Protein AF-A0A258AY05-F1 (afdb_monomer)

Structure (mmCIF, N/CA/C/O backbone):
data_AF-A0A258AY05-F1
#
_entry.id   AF-A0A258AY05-F1
#
loop_
_atom_site.group_PDB
_atom_site.id
_atom_site.type_symbol
_atom_site.label_atom_id
_atom_site.label_alt_id
_atom_site.label_comp_id
_atom_site.label_asym_id
_atom_site.label_entity_id
_atom_site.label_seq_id
_atom_site.pdbx_PDB_ins_code
_atom_site.Cartn_x
_atom_site.Cartn_y
_atom_site.Cartn_z
_atom_site.occupancy
_atom_site.B_iso_or_equiv
_atom_site.auth_seq_id
_atom_site.auth_comp_id
_atom_site.auth_asym_id
_atom_site.auth_atom_id
_atom_site.pdbx_PDB_model_num
ATOM 1 N N . MET A 1 1 ? 11.540 1.226 -1.180 1.00 55.38 1 MET A N 1
ATOM 2 C CA . MET A 1 1 ? 11.073 0.919 0.193 1.00 55.38 1 MET A CA 1
ATOM 3 C C . MET A 1 1 ? 12.183 0.142 0.897 1.00 55.38 1 MET A C 1
ATOM 5 O O . MET A 1 1 ? 12.810 -0.666 0.224 1.00 55.38 1 MET A O 1
ATOM 9 N N . VAL A 1 2 ? 12.510 0.429 2.161 1.00 48.84 2 VAL A N 1
ATOM 10 C CA . VAL A 1 2 ? 13.595 -0.261 2.908 1.00 48.84 2 VAL A CA 1
ATOM 11 C C . VAL A 1 2 ? 12.964 -1.317 3.835 1.00 48.84 2 VAL A C 1
ATOM 13 O O . VAL A 1 2 ? 11.830 -1.123 4.254 1.00 48.84 2 VAL A O 1
ATOM 16 N N . MET A 1 3 ? 13.627 -2.428 4.170 1.00 51.34 3 MET A N 1
ATOM 17 C CA . MET A 1 3 ? 13.127 -3.393 5.176 1.00 51.34 3 MET A CA 1
ATOM 18 C C . MET A 1 3 ? 13.775 -3.180 6.554 1.00 51.34 3 MET A C 1
ATOM 20 O O . MET A 1 3 ? 14.955 -2.843 6.633 1.00 51.34 3 MET A O 1
ATOM 24 N N . GLY A 1 4 ? 13.005 -3.346 7.638 1.00 45.47 4 GLY A N 1
ATOM 25 C CA . GLY A 1 4 ? 13.463 -3.136 9.023 1.00 45.47 4 GLY A CA 1
ATOM 26 C C . GLY A 1 4 ? 14.230 -4.319 9.639 1.00 45.47 4 GLY A C 1
ATOM 27 O O . GLY A 1 4 ? 14.092 -5.455 9.195 1.00 45.47 4 GLY A O 1
ATOM 28 N N . ASP A 1 5 ? 15.003 -4.054 10.702 1.00 43.34 5 ASP A N 1
ATOM 29 C CA . ASP A 1 5 ? 15.973 -4.993 11.308 1.00 43.34 5 ASP A CA 1
ATOM 30 C C . ASP A 1 5 ? 15.378 -6.277 11.915 1.00 43.34 5 ASP A C 1
ATOM 32 O O . ASP A 1 5 ? 16.030 -7.318 11.901 1.00 43.34 5 ASP A O 1
ATOM 36 N N . ALA A 1 6 ? 14.139 -6.262 12.418 1.00 39.56 6 ALA A N 1
ATOM 37 C CA . ALA A 1 6 ? 13.507 -7.477 12.955 1.00 39.56 6 ALA A CA 1
ATOM 38 C C . ALA A 1 6 ? 13.070 -8.464 11.851 1.00 39.56 6 ALA A C 1
ATOM 40 O O . ALA A 1 6 ? 12.987 -9.664 12.098 1.00 39.56 6 ALA A O 1
ATOM 41 N N . ALA A 1 7 ? 12.845 -7.969 10.628 1.00 41.44 7 ALA A N 1
ATOM 42 C CA . ALA A 1 7 ? 12.520 -8.776 9.450 1.00 41.44 7 ALA A CA 1
ATOM 43 C C . ALA A 1 7 ? 13.778 -9.258 8.696 1.00 41.44 7 ALA A C 1
ATOM 45 O O . ALA A 1 7 ? 13.682 -10.132 7.842 1.00 41.44 7 ALA A O 1
ATOM 46 N N . ARG A 1 8 ? 14.967 -8.719 9.010 1.00 44.25 8 ARG A N 1
ATOM 47 C CA . ARG A 1 8 ? 16.209 -8.958 8.253 1.00 44.25 8 ARG A CA 1
ATOM 48 C C . ARG A 1 8 ? 16.679 -10.411 8.265 1.00 44.25 8 ARG A C 1
ATOM 50 O O . ARG A 1 8 ? 16.815 -11.014 7.210 1.00 44.25 8 ARG A O 1
ATOM 57 N N . LYS A 1 9 ? 16.831 -11.025 9.440 1.00 40.72 9 LYS A N 1
ATOM 58 C CA . LYS A 1 9 ? 17.501 -12.338 9.551 1.00 40.72 9 LYS A CA 1
ATOM 59 C C . LYS A 1 9 ? 16.796 -13.513 8.861 1.00 40.72 9 LYS A C 1
ATOM 61 O O . LYS A 1 9 ? 17.451 -14.514 8.602 1.00 40.72 9 LYS A O 1
ATOM 66 N N . ALA A 1 10 ? 15.494 -13.413 8.582 1.00 39.84 10 ALA A N 1
ATOM 67 C CA . ALA A 1 10 ? 14.743 -14.433 7.840 1.00 39.84 10 ALA A CA 1
ATOM 68 C C . ALA A 1 10 ? 14.382 -13.999 6.406 1.00 39.84 10 ALA A C 1
ATOM 70 O O . ALA A 1 10 ? 14.117 -14.859 5.572 1.00 39.84 10 ALA A O 1
ATOM 71 N N . ALA A 1 11 ? 14.363 -12.692 6.106 1.00 48.09 11 ALA A N 1
ATOM 72 C CA . ALA A 1 11 ? 13.969 -12.166 4.798 1.00 48.09 11 ALA A CA 1
ATOM 73 C C . ALA A 1 11 ? 15.136 -11.923 3.833 1.00 48.09 11 ALA A C 1
ATOM 75 O O . ALA A 1 11 ? 14.889 -11.704 2.653 1.00 48.09 11 ALA A O 1
ATOM 76 N N . GLU A 1 12 ? 16.386 -11.958 4.299 1.00 48.16 12 GLU A N 1
ATOM 77 C CA . GLU A 1 12 ? 17.560 -11.714 3.450 1.00 48.16 12 GLU A CA 1
ATOM 78 C C . GLU A 1 12 ? 17.676 -12.730 2.292 1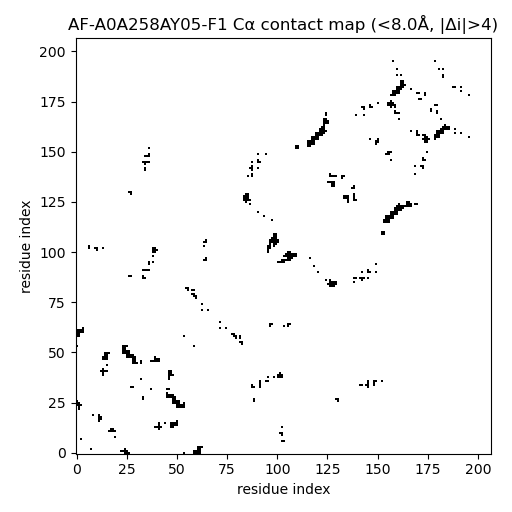.00 48.16 12 GLU A C 1
ATOM 80 O O . GLU A 1 12 ? 17.935 -12.321 1.163 1.00 48.16 12 GLU A O 1
ATOM 85 N N . ASP A 1 13 ? 17.317 -14.001 2.509 1.00 47.50 13 ASP A N 1
ATOM 86 C CA . ASP A 1 13 ? 17.238 -15.029 1.449 1.00 47.50 13 ASP A CA 1
ATOM 87 C C . ASP A 1 13 ? 15.978 -14.875 0.559 1.00 47.50 13 ASP A C 1
ATOM 89 O O . ASP A 1 13 ? 15.970 -15.175 -0.634 1.00 47.50 13 ASP A O 1
ATOM 93 N N . LEU A 1 14 ? 14.904 -14.285 1.100 1.00 49.31 14 LEU A N 1
ATOM 94 C CA . LEU A 1 14 ? 13.616 -14.098 0.411 1.00 49.31 14 LEU A CA 1
ATOM 95 C C . LEU A 1 14 ? 13.592 -12.940 -0.595 1.00 49.31 14 LEU A C 1
ATOM 97 O O . LEU A 1 14 ? 12.600 -12.739 -1.296 1.00 49.31 14 LEU A O 1
ATOM 101 N N . LEU A 1 15 ? 14.659 -12.149 -0.643 1.00 52.38 15 LEU A N 1
ATOM 102 C CA . LEU A 1 15 ? 14.849 -11.049 -1.588 1.00 52.38 15 LEU A CA 1
ATOM 103 C C . LEU A 1 15 ? 15.783 -11.409 -2.751 1.00 52.38 15 LEU A C 1
ATOM 105 O O . LEU A 1 15 ? 16.024 -10.573 -3.625 1.00 52.38 15 LEU A O 1
ATOM 109 N N . GLY A 1 16 ? 16.354 -12.620 -2.751 1.00 47.88 16 GLY A N 1
ATOM 110 C CA . GLY A 1 16 ? 17.365 -13.022 -3.729 1.00 47.88 16 GLY A CA 1
ATOM 111 C C . GLY A 1 16 ? 18.672 -12.223 -3.632 1.00 47.88 16 GLY A C 1
ATOM 112 O O . GLY A 1 16 ? 19.336 -12.024 -4.649 1.00 47.88 16 GLY A O 1
ATOM 113 N N . VAL A 1 17 ? 19.042 -11.738 -2.439 1.00 46.78 17 VAL A N 1
ATOM 114 C CA . VAL A 1 17 ? 20.336 -11.080 -2.197 1.00 46.78 17 VAL A CA 1
ATOM 115 C C . VAL A 1 17 ? 21.121 -11.778 -1.093 1.00 46.78 17 VAL A C 1
ATOM 117 O O . VAL A 1 17 ? 20.608 -12.019 -0.010 1.00 46.78 17 VAL A O 1
ATOM 120 N N . GLY A 1 18 ? 22.397 -12.072 -1.363 1.00 47.28 18 GLY A N 1
ATOM 121 C CA . GLY A 1 18 ? 23.342 -12.558 -0.353 1.00 47.28 18 GLY A CA 1
ATOM 122 C C . GLY A 1 18 ? 23.497 -11.577 0.820 1.00 47.28 18 GLY A C 1
ATOM 123 O O . GLY A 1 18 ? 23.412 -10.360 0.643 1.00 47.28 18 GLY A O 1
ATOM 124 N N . THR A 1 19 ? 23.703 -12.148 2.004 1.00 54.72 19 THR A N 1
ATOM 125 C CA . THR A 1 19 ? 23.192 -11.708 3.307 1.00 54.72 19 THR A CA 1
ATOM 126 C C . THR A 1 19 ? 24.139 -10.802 4.119 1.00 54.72 19 THR A C 1
ATOM 128 O O . THR A 1 19 ? 25.319 -10.638 3.807 1.00 54.72 19 THR A O 1
ATOM 131 N N . ASP A 1 20 ? 23.579 -10.207 5.178 1.00 46.19 20 ASP A N 1
ATOM 132 C CA . ASP A 1 20 ? 24.220 -9.569 6.342 1.00 46.19 20 ASP A CA 1
ATOM 133 C C . ASP A 1 20 ? 24.507 -8.049 6.300 1.00 46.19 20 ASP A C 1
ATOM 135 O O . ASP A 1 20 ? 24.749 -7.456 7.355 1.00 46.19 20 ASP A O 1
ATOM 139 N N . THR A 1 21 ? 24.454 -7.356 5.148 1.00 49.09 21 THR A N 1
ATOM 140 C CA . THR A 1 21 ? 24.847 -5.916 5.078 1.00 49.09 21 THR A CA 1
ATOM 141 C C . THR A 1 21 ? 24.029 -5.007 4.151 1.00 49.09 21 THR A C 1
ATOM 143 O O . THR A 1 21 ? 24.334 -3.816 4.019 1.00 49.09 21 THR A O 1
ATOM 146 N N . TRP A 1 22 ? 22.974 -5.500 3.500 1.00 53.78 22 TRP A N 1
ATOM 147 C CA . TRP A 1 22 ? 22.303 -4.716 2.461 1.00 53.78 22 TRP A CA 1
ATOM 148 C C . TRP A 1 22 ? 21.355 -3.633 3.021 1.00 53.78 22 TRP A C 1
ATOM 150 O O . TRP A 1 22 ? 20.276 -3.916 3.535 1.00 53.78 22 TRP A O 1
ATOM 160 N N . ASN A 1 23 ? 21.743 -2.360 2.866 1.00 62.78 23 ASN A N 1
ATOM 161 C CA . ASN A 1 23 ? 20.953 -1.162 3.208 1.00 62.78 23 ASN A CA 1
ATOM 162 C C . ASN A 1 23 ? 20.220 -0.560 1.986 1.00 62.78 23 ASN A C 1
ATOM 164 O O . ASN A 1 23 ? 20.103 0.660 1.867 1.00 62.78 23 ASN A O 1
ATOM 168 N N . GLY A 1 24 ? 19.800 -1.394 1.031 1.00 72.94 24 GLY A N 1
ATOM 169 C CA . GLY A 1 24 ? 19.158 -0.935 -0.203 1.00 72.94 24 GLY A CA 1
ATOM 170 C C . GLY A 1 24 ? 17.630 -0.939 -0.161 1.00 72.94 24 GLY A C 1
ATOM 171 O O . GLY A 1 24 ? 17.000 -1.052 0.890 1.00 72.94 24 GLY A O 1
ATOM 172 N N . CYS A 1 25 ? 17.028 -0.767 -1.336 1.00 84.12 25 CYS A N 1
ATOM 173 C CA . CYS A 1 25 ? 15.587 -0.670 -1.505 1.00 84.12 25 CYS A CA 1
ATOM 174 C C . CYS A 1 25 ? 15.056 -1.834 -2.311 1.00 84.12 25 CYS A C 1
ATOM 176 O O . CYS A 1 25 ? 15.673 -2.269 -3.270 1.00 84.12 25 CYS A O 1
ATOM 178 N N . VAL A 1 26 ? 13.854 -2.272 -1.991 1.00 87.00 26 VAL A N 1
ATOM 179 C CA . VAL A 1 26 ? 13.115 -3.214 -2.830 1.00 87.00 26 VAL A CA 1
ATOM 180 C C . VAL A 1 26 ? 12.210 -2.479 -3.819 1.00 87.00 26 VAL A C 1
ATOM 182 O O . VAL A 1 26 ? 11.756 -1.358 -3.541 1.00 87.00 26 VAL A O 1
ATOM 185 N N . ILE A 1 27 ? 11.967 -3.118 -4.962 1.00 89.44 27 ILE A N 1
ATOM 186 C CA . ILE A 1 27 ? 11.054 -2.678 -6.033 1.00 89.44 27 ILE A CA 1
ATOM 187 C C . ILE A 1 27 ? 9.963 -3.728 -6.274 1.00 89.44 27 ILE A C 1
ATOM 189 O O . ILE A 1 27 ? 9.967 -4.773 -5.628 1.00 89.44 27 ILE A O 1
ATOM 193 N N . ASP A 1 28 ? 9.020 -3.454 -7.181 1.00 93.62 28 ASP A N 1
ATOM 194 C CA . ASP A 1 28 ? 7.928 -4.374 -7.509 1.00 93.62 28 ASP A CA 1
ATOM 195 C C . ASP A 1 28 ? 8.442 -5.788 -7.844 1.00 93.62 28 ASP A C 1
ATOM 197 O O . ASP A 1 28 ? 9.447 -5.957 -8.553 1.00 93.62 28 ASP A O 1
ATOM 201 N N . ARG A 1 29 ? 7.716 -6.807 -7.366 1.00 93.06 29 ARG A N 1
ATOM 202 C CA . ARG A 1 29 ? 7.925 -8.218 -7.742 1.00 93.06 29 ARG A CA 1
ATOM 203 C C . ARG A 1 29 ? 7.749 -8.421 -9.246 1.00 93.06 29 ARG A C 1
ATOM 205 O O . ARG A 1 29 ? 7.342 -7.502 -9.945 1.00 93.06 29 ARG A O 1
ATOM 212 N N . ALA A 1 30 ? 8.090 -9.585 -9.791 1.00 94.12 30 ALA A N 1
ATOM 213 C CA . ALA A 1 30 ? 7.794 -9.837 -11.203 1.00 94.12 30 ALA A CA 1
ATOM 214 C C . ALA A 1 30 ? 6.274 -9.942 -11.423 1.00 94.12 30 ALA A C 1
ATOM 216 O O . ALA A 1 30 ? 5.550 -10.356 -10.521 1.00 94.12 30 ALA A O 1
ATOM 217 N N . GLN A 1 31 ? 5.783 -9.601 -12.619 1.00 95.31 31 GLN A N 1
ATOM 218 C CA . GLN A 1 31 ? 4.383 -9.866 -12.961 1.00 95.31 31 GLN A CA 1
ATOM 219 C C . GLN A 1 31 ? 4.171 -11.377 -13.138 1.00 95.31 31 GLN A C 1
ATOM 221 O O . GLN A 1 31 ? 4.999 -12.017 -13.783 1.00 95.31 31 GLN A O 1
ATOM 226 N N . PRO A 1 32 ? 3.079 -11.957 -12.601 1.00 95.81 32 PRO A N 1
ATOM 227 C CA . PRO A 1 32 ? 1.916 -11.274 -12.022 1.00 95.81 32 PRO A CA 1
ATOM 228 C C . PRO A 1 32 ? 1.972 -11.036 -10.495 1.00 95.81 32 PRO A C 1
ATOM 230 O O . PRO A 1 32 ? 0.983 -10.580 -9.924 1.00 95.81 32 PRO A O 1
ATOM 233 N N . TYR A 1 33 ? 3.075 -11.347 -9.813 1.00 95.62 33 TYR A N 1
ATOM 234 C CA . TYR A 1 33 ? 3.165 -11.332 -8.348 1.00 95.62 33 TYR A CA 1
ATOM 235 C C . TYR A 1 33 ? 3.179 -9.940 -7.701 1.00 95.62 33 TYR A C 1
ATOM 237 O O . TYR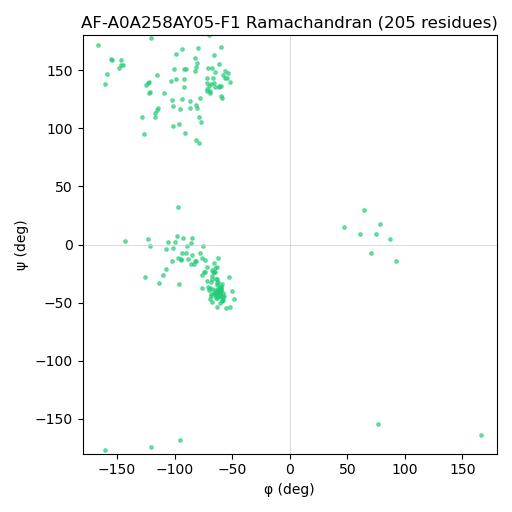 A 1 33 ? 2.801 -9.816 -6.544 1.00 95.62 33 TYR A O 1
ATOM 245 N N . ASP A 1 34 ? 3.504 -8.873 -8.424 1.00 95.44 34 ASP A N 1
ATOM 246 C CA . ASP A 1 34 ? 3.346 -7.474 -7.977 1.00 95.44 34 ASP A CA 1
ATOM 247 C C . ASP A 1 34 ? 1.895 -7.054 -7.703 1.00 95.44 34 ASP A C 1
ATOM 249 O O . ASP A 1 34 ? 1.670 -5.996 -7.121 1.00 95.44 34 ASP A O 1
ATOM 253 N N . VAL A 1 35 ? 0.907 -7.861 -8.095 1.00 97.44 35 VAL A N 1
ATOM 254 C CA . VAL A 1 35 ? -0.502 -7.670 -7.705 1.00 97.44 35 VAL A CA 1
ATOM 255 C C . VAL A 1 35 ? -1.091 -8.894 -7.000 1.00 97.44 35 VAL A C 1
ATOM 257 O O . VAL A 1 35 ? -2.275 -8.896 -6.678 1.00 97.44 35 VAL A O 1
ATOM 260 N N . SER A 1 36 ? -0.286 -9.928 -6.729 1.00 94.56 36 SER A N 1
ATOM 261 C CA . SER A 1 36 ? -0.736 -11.129 -6.016 1.00 94.56 36 SER A CA 1
ATOM 262 C C . SER A 1 36 ? -0.762 -10.901 -4.504 1.00 94.56 36 SER A C 1
ATOM 264 O O . SER A 1 36 ? -0.045 -10.056 -3.978 1.00 94.56 36 SER A O 1
ATOM 266 N N . ALA A 1 37 ? -1.578 -11.680 -3.797 1.00 88.56 37 ALA A N 1
ATOM 267 C CA . ALA A 1 37 ? -1.561 -11.760 -2.339 1.00 88.56 37 ALA A CA 1
ATOM 268 C C . ALA A 1 37 ? -0.760 -12.970 -1.819 1.00 88.56 37 ALA A C 1
ATOM 270 O O . ALA A 1 37 ? -0.815 -13.287 -0.630 1.00 88.56 37 ALA A O 1
ATOM 271 N N . ASP A 1 38 ? -0.067 -13.685 -2.705 1.00 89.56 38 ASP A N 1
ATOM 272 C CA . ASP A 1 38 ? 0.861 -14.742 -2.318 1.00 89.56 38 ASP A CA 1
ATOM 273 C C . ASP A 1 38 ? 2.104 -14.117 -1.694 1.00 89.56 38 ASP A C 1
ATOM 275 O O . ASP A 1 38 ? 2.671 -13.174 -2.254 1.00 89.56 38 ASP A O 1
ATOM 279 N N . SER A 1 39 ? 2.552 -14.654 -0.564 1.00 86.69 39 SER A N 1
ATOM 280 C CA . SER A 1 39 ? 3.789 -14.198 0.068 1.00 86.69 39 SER A CA 1
ATOM 281 C C . SER A 1 39 ? 5.026 -14.630 -0.735 1.00 86.69 39 SER A C 1
ATOM 283 O O . SER A 1 39 ? 4.987 -15.662 -1.417 1.00 86.69 39 SER A O 1
ATOM 285 N N . PRO A 1 40 ? 6.130 -13.862 -0.664 1.00 87.75 40 PRO A N 1
ATOM 286 C CA . PRO A 1 40 ? 7.433 -14.316 -1.143 1.00 87.75 40 PRO A CA 1
ATOM 287 C C . PRO A 1 40 ? 7.830 -15.625 -0.447 1.00 87.75 40 PRO A C 1
ATOM 289 O O . PRO A 1 40 ? 7.542 -15.824 0.735 1.00 87.75 40 PRO A O 1
ATOM 292 N N . ASP A 1 41 ? 8.486 -16.519 -1.186 1.00 84.31 41 ASP A N 1
ATOM 293 C CA . ASP A 1 41 ? 8.837 -17.866 -0.714 1.00 84.31 41 ASP A CA 1
ATOM 294 C C . ASP A 1 41 ? 10.347 -18.154 -0.737 1.00 84.31 41 ASP A C 1
ATOM 296 O O . ASP A 1 41 ? 10.758 -19.252 -0.368 1.00 84.31 41 ASP A O 1
ATOM 300 N N . GLY A 1 42 ? 11.173 -17.203 -1.190 1.00 78.56 42 GLY A N 1
ATOM 301 C CA . GLY A 1 42 ? 12.635 -17.329 -1.245 1.00 78.56 42 GLY A CA 1
ATOM 302 C C . GLY A 1 42 ? 13.177 -18.292 -2.284 1.00 78.56 42 GLY A C 1
ATOM 303 O O . GLY A 1 42 ? 14.370 -18.295 -2.545 1.00 78.56 42 GLY A O 1
ATOM 304 N N . THR A 1 43 ? 12.312 -19.050 -2.947 1.00 79.69 43 THR A N 1
ATOM 305 C CA . THR A 1 43 ? 12.717 -20.087 -3.902 1.00 79.69 43 THR A CA 1
ATOM 306 C C . THR A 1 43 ? 12.290 -19.737 -5.322 1.00 79.69 43 THR A C 1
ATOM 308 O O . THR A 1 43 ? 13.012 -20.004 -6.280 1.00 79.69 43 THR A O 1
ATOM 311 N N . THR A 1 44 ? 11.150 -19.064 -5.469 1.00 84.38 44 THR A N 1
ATOM 312 C CA . THR A 1 44 ? 10.614 -18.599 -6.743 1.00 84.38 44 THR A CA 1
ATOM 313 C C . THR A 1 44 ? 11.021 -17.146 -6.965 1.00 84.38 44 THR A C 1
ATOM 315 O O . THR A 1 44 ? 10.422 -16.234 -6.396 1.00 84.38 44 THR A O 1
ATOM 318 N N . ALA A 1 45 ? 12.009 -16.916 -7.834 1.00 83.06 45 ALA A N 1
ATOM 319 C CA . ALA A 1 45 ? 12.551 -15.579 -8.105 1.00 83.06 45 ALA A CA 1
ATOM 320 C C . ALA A 1 45 ? 11.465 -14.529 -8.416 1.00 83.06 45 ALA A C 1
ATOM 322 O O . ALA A 1 45 ? 11.521 -13.413 -7.904 1.00 83.06 45 ALA A O 1
ATOM 323 N N . ASP A 1 46 ? 10.438 -14.903 -9.182 1.00 87.56 46 ASP A N 1
ATOM 324 C CA . ASP A 1 46 ? 9.354 -14.000 -9.579 1.00 87.56 46 ASP A CA 1
ATOM 325 C C . ASP A 1 46 ? 8.452 -13.559 -8.413 1.00 87.56 46 ASP A C 1
ATOM 327 O O . ASP A 1 46 ? 7.889 -12.461 -8.449 1.00 87.56 46 ASP A O 1
ATOM 331 N N . LYS A 1 47 ? 8.337 -14.385 -7.363 1.00 88.00 47 LYS A N 1
ATOM 332 C CA . LYS A 1 47 ? 7.569 -14.078 -6.144 1.00 88.00 47 LYS A CA 1
ATOM 333 C C . LYS A 1 47 ? 8.334 -13.228 -5.145 1.00 88.00 47 LYS A C 1
ATOM 335 O O . LYS A 1 47 ? 7.724 -12.724 -4.200 1.00 88.00 47 LYS A O 1
ATOM 340 N N . ASN A 1 48 ? 9.642 -13.104 -5.320 1.00 87.19 48 ASN A N 1
ATOM 341 C CA . ASN A 1 48 ? 10.512 -12.399 -4.399 1.00 87.19 48 ASN A CA 1
ATOM 342 C C . ASN A 1 48 ? 10.625 -10.927 -4.800 1.00 87.19 48 ASN A C 1
ATOM 344 O O . ASN A 1 48 ? 10.495 -10.560 -5.970 1.00 87.19 48 ASN A O 1
ATOM 348 N N . TYR A 1 49 ? 10.851 -10.064 -3.812 1.00 88.19 49 TYR A N 1
ATOM 349 C CA . TYR A 1 49 ? 11.073 -8.645 -4.064 1.00 88.19 49 TYR A CA 1
ATOM 350 C C . TYR A 1 49 ? 12.524 -8.430 -4.501 1.00 88.19 49 TYR A C 1
ATOM 352 O O . TYR A 1 49 ? 13.427 -8.672 -3.700 1.00 88.19 49 TYR A O 1
ATOM 360 N N . PRO A 1 50 ? 12.782 -7.944 -5.727 1.00 85.44 50 PRO A N 1
ATOM 361 C CA . PRO A 1 50 ? 14.142 -7.693 -6.159 1.00 85.44 50 PRO A CA 1
ATOM 362 C C . PRO A 1 50 ? 14.748 -6.532 -5.380 1.00 85.44 50 PRO A C 1
ATOM 364 O O . PRO A 1 50 ? 14.129 -5.475 -5.198 1.00 85.44 50 PRO A O 1
ATOM 367 N N . ALA A 1 51 ? 16.004 -6.709 -5.000 1.00 82.81 51 ALA A N 1
ATOM 368 C CA . ALA A 1 51 ? 16.840 -5.631 -4.523 1.00 82.81 51 ALA A CA 1
ATOM 369 C C . ALA A 1 51 ? 17.143 -4.607 -5.627 1.00 82.81 51 ALA A C 1
ATOM 371 O O . ALA A 1 51 ? 17.370 -4.935 -6.790 1.00 82.81 51 ALA A O 1
ATOM 372 N N . SER A 1 52 ? 17.190 -3.342 -5.234 1.00 81.81 52 SER A N 1
ATOM 373 C CA . SER A 1 52 ? 17.539 -2.200 -6.063 1.00 81.81 52 SER A CA 1
ATOM 374 C C . SER A 1 52 ? 18.260 -1.136 -5.237 1.00 81.81 52 SER A C 1
ATOM 376 O O . SER A 1 52 ? 18.156 -1.053 -4.008 1.00 81.81 52 SER A O 1
ATOM 378 N N . LYS A 1 53 ? 19.003 -0.267 -5.916 1.00 81.81 53 LYS A N 1
ATOM 379 C CA . LYS A 1 53 ? 19.580 0.910 -5.271 1.00 81.81 53 LYS A CA 1
ATOM 380 C C . LYS A 1 53 ? 18.451 1.875 -4.907 1.00 81.81 53 LYS A C 1
ATOM 382 O O . LYS A 1 53 ? 17.617 2.206 -5.748 1.00 81.81 53 LYS A O 1
ATOM 387 N N . CYS A 1 54 ? 18.431 2.354 -3.666 1.00 82.00 54 CYS A N 1
ATOM 388 C CA . CYS A 1 54 ? 17.489 3.398 -3.286 1.00 82.00 54 CYS A CA 1
ATOM 389 C C . CYS A 1 54 ? 17.731 4.670 -4.109 1.00 82.00 54 CYS A C 1
ATOM 391 O O . CYS A 1 54 ? 18.871 5.105 -4.269 1.00 82.00 54 CYS A O 1
ATOM 393 N N . ALA A 1 55 ? 16.651 5.296 -4.581 1.00 79.94 55 ALA A N 1
ATOM 394 C CA . ALA A 1 55 ? 16.719 6.602 -5.239 1.00 79.94 55 ALA A CA 1
ATOM 395 C C . ALA A 1 55 ? 17.152 7.721 -4.272 1.00 79.94 55 ALA A C 1
ATOM 397 O O . ALA A 1 55 ? 17.673 8.747 -4.696 1.00 79.94 55 ALA A O 1
ATOM 398 N N . THR A 1 56 ? 16.946 7.518 -2.968 1.00 81.44 56 THR A N 1
ATOM 399 C CA . THR A 1 56 ? 17.372 8.422 -1.898 1.00 81.44 56 THR A CA 1
ATOM 400 C C . THR A 1 56 ? 17.740 7.633 -0.644 1.00 81.44 56 THR A C 1
ATOM 402 O O . THR A 1 56 ? 17.200 6.554 -0.405 1.00 81.44 56 THR A O 1
ATOM 405 N N . ASN A 1 57 ? 18.600 8.207 0.194 1.00 79.88 57 ASN A N 1
ATOM 406 C CA . ASN A 1 57 ? 18.966 7.650 1.499 1.00 79.88 57 ASN A CA 1
ATOM 407 C C . ASN A 1 57 ? 17.990 8.062 2.621 1.00 79.88 57 ASN A C 1
ATOM 409 O O . ASN A 1 57 ? 18.201 7.702 3.773 1.00 79.88 57 ASN A O 1
ATOM 413 N N . ALA A 1 58 ? 16.939 8.827 2.302 1.00 82.06 58 ALA A N 1
ATOM 414 C CA . ALA A 1 58 ? 15.949 9.320 3.266 1.00 82.06 58 ALA A CA 1
ATOM 415 C C . ALA A 1 58 ? 14.751 8.373 3.481 1.00 82.06 58 ALA A C 1
ATOM 417 O O . ALA A 1 58 ? 13.849 8.689 4.255 1.00 82.06 58 ALA A O 1
ATOM 418 N N . LEU A 1 59 ? 14.701 7.234 2.780 1.00 83.69 59 LEU A N 1
ATOM 419 C CA . LEU A 1 59 ? 13.603 6.279 2.926 1.00 83.69 59 LEU A CA 1
ATOM 420 C C . LEU A 1 59 ? 13.698 5.549 4.265 1.00 83.69 59 LEU A C 1
ATOM 422 O O . LEU A 1 59 ? 14.743 5.007 4.620 1.00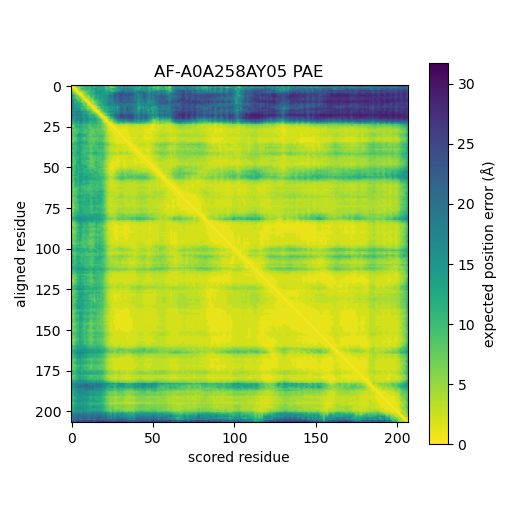 83.69 59 LEU A O 1
ATOM 426 N N . LEU A 1 60 ? 12.573 5.486 4.973 1.00 86.75 60 LEU A N 1
ATOM 427 C CA . LEU A 1 60 ? 12.449 4.675 6.175 1.00 86.75 60 LEU A CA 1
ATOM 428 C C . LEU A 1 60 ? 12.163 3.210 5.834 1.00 86.75 60 LEU A C 1
ATOM 430 O O . LEU A 1 60 ? 11.558 2.918 4.792 1.00 86.75 60 LEU A O 1
ATOM 434 N N . PRO A 1 61 ? 12.560 2.280 6.719 1.00 86.88 61 PRO A N 1
ATOM 435 C CA . PRO A 1 61 ? 12.119 0.907 6.616 1.00 86.88 61 PRO A CA 1
ATOM 436 C C . PRO A 1 61 ? 10.613 0.790 6.832 1.00 86.88 61 PRO A C 1
ATOM 438 O O . PRO A 1 61 ? 10.040 1.525 7.628 1.00 86.88 61 PRO A O 1
ATOM 441 N N . VAL A 1 62 ? 9.979 -0.173 6.172 1.00 88.94 62 VAL A N 1
ATOM 442 C CA . VAL A 1 62 ? 8.589 -0.537 6.456 1.00 88.94 62 VAL A CA 1
ATOM 443 C C . VAL A 1 62 ? 8.476 -0.987 7.905 1.00 88.94 62 VAL A C 1
ATOM 445 O O . VAL A 1 62 ? 9.206 -1.877 8.349 1.00 88.94 62 VAL A O 1
ATOM 448 N N . MET A 1 63 ? 7.541 -0.390 8.633 1.00 89.38 63 MET A N 1
ATOM 449 C CA . MET A 1 63 ? 7.219 -0.811 9.985 1.00 89.38 63 MET A CA 1
ATOM 450 C C . MET A 1 63 ? 6.178 -1.935 9.945 1.00 89.38 63 MET A C 1
ATOM 452 O O . MET A 1 63 ? 5.104 -1.767 9.370 1.00 89.38 63 MET A O 1
ATOM 456 N N . GLY A 1 64 ? 6.503 -3.077 10.556 1.00 91.38 64 GLY A N 1
ATOM 457 C CA . GLY A 1 64 ? 5.552 -4.173 10.751 1.00 91.38 64 GLY A CA 1
ATOM 458 C C . GLY A 1 64 ? 4.470 -3.839 11.783 1.00 91.38 64 GLY A C 1
ATOM 459 O O . GLY A 1 64 ? 4.465 -2.759 12.382 1.00 91.38 64 GLY A O 1
ATOM 460 N N . LEU A 1 65 ? 3.559 -4.786 12.020 1.00 91.81 65 LEU A N 1
ATOM 461 C CA . LEU A 1 65 ? 2.517 -4.631 13.036 1.00 91.81 65 LEU A CA 1
ATOM 462 C C . LEU A 1 65 ? 3.131 -4.426 14.426 1.00 91.81 65 LEU A C 1
ATOM 464 O O . LEU A 1 65 ? 4.074 -5.108 14.821 1.00 91.81 65 LEU A O 1
ATOM 468 N N . THR A 1 66 ? 2.572 -3.485 15.183 1.00 92.50 66 THR A N 1
ATOM 469 C CA . THR A 1 66 ? 3.003 -3.190 16.549 1.00 92.50 66 THR A CA 1
ATOM 470 C C . THR A 1 66 ? 1.833 -2.718 17.402 1.00 92.50 66 THR A C 1
ATOM 472 O O . THR A 1 66 ? 0.885 -2.107 16.905 1.00 92.50 66 THR A O 1
ATOM 475 N N . THR A 1 67 ? 1.919 -2.966 18.706 1.00 94.25 67 THR A N 1
ATOM 476 C CA . THR A 1 67 ? 1.043 -2.361 19.718 1.00 94.25 67 THR A CA 1
ATOM 477 C C . THR A 1 67 ? 1.649 -1.094 20.332 1.00 94.25 67 THR A C 1
ATOM 479 O O . THR A 1 67 ? 0.966 -0.393 21.078 1.00 94.25 67 THR A O 1
ATOM 482 N N . ASP A 1 68 ? 2.910 -0.771 20.024 1.00 95.25 68 ASP A N 1
ATOM 483 C CA . ASP A 1 68 ? 3.576 0.452 20.475 1.00 95.25 68 ASP A CA 1
ATOM 484 C C . ASP A 1 68 ? 3.192 1.640 19.580 1.00 95.25 68 ASP A C 1
ATOM 486 O O . ASP A 1 68 ? 3.823 1.953 18.565 1.00 95.25 68 ASP A O 1
ATOM 490 N N . ILE A 1 69 ? 2.118 2.320 19.982 1.00 92.94 69 ILE A N 1
ATOM 491 C CA . ILE A 1 69 ? 1.584 3.497 19.285 1.00 92.94 69 ILE A CA 1
ATOM 492 C C . ILE A 1 69 ? 2.582 4.666 19.314 1.00 92.94 69 ILE A C 1
ATOM 494 O O . ILE A 1 69 ? 2.601 5.480 18.386 1.00 92.94 69 ILE A O 1
ATOM 498 N N . THR A 1 70 ? 3.419 4.767 20.351 1.00 95.69 70 THR A N 1
ATOM 499 C CA . THR A 1 70 ? 4.426 5.831 20.459 1.00 95.69 70 THR A CA 1
ATOM 500 C C . THR A 1 70 ? 5.516 5.627 19.416 1.00 95.69 70 THR A C 1
ATOM 502 O O . THR A 1 70 ? 5.829 6.565 18.679 1.00 95.69 70 THR A O 1
ATOM 505 N N . ALA A 1 71 ? 6.028 4.400 19.283 1.00 94.19 71 ALA A N 1
ATOM 506 C CA . ALA A 1 71 ? 6.987 4.050 18.242 1.00 94.19 71 ALA A CA 1
ATOM 507 C C . ALA A 1 71 ? 6.398 4.245 16.838 1.00 94.19 71 ALA A C 1
ATOM 509 O O . ALA A 1 71 ? 7.053 4.846 15.986 1.00 94.19 71 ALA A O 1
ATOM 510 N N . ALA A 1 72 ? 5.147 3.825 16.610 1.00 93.56 72 ALA A N 1
ATOM 511 C CA . ALA A 1 72 ? 4.473 4.024 15.327 1.00 93.56 72 ALA A CA 1
ATOM 512 C C . ALA A 1 72 ? 4.342 5.513 14.965 1.00 93.56 72 ALA A C 1
ATOM 514 O O . ALA A 1 72 ? 4.661 5.919 13.846 1.00 93.56 72 ALA 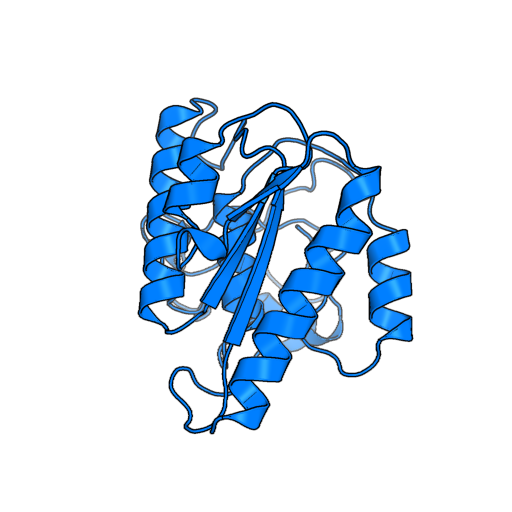A O 1
ATOM 515 N N . ARG A 1 73 ? 3.948 6.363 15.923 1.00 93.50 73 ARG A N 1
ATOM 516 C CA . ARG A 1 73 ? 3.857 7.816 15.712 1.00 93.50 73 ARG A CA 1
ATOM 517 C C . ARG A 1 73 ? 5.221 8.434 15.417 1.00 93.50 73 ARG A C 1
ATOM 519 O O . ARG A 1 73 ? 5.337 9.219 14.478 1.00 93.50 73 ARG A O 1
ATOM 526 N N . ALA A 1 74 ? 6.242 8.067 16.188 1.00 95.75 74 ALA A N 1
ATOM 527 C CA . ALA A 1 74 ? 7.603 8.551 15.980 1.00 95.75 74 ALA A CA 1
ATOM 528 C C . ALA A 1 74 ? 8.170 8.109 14.621 1.00 95.75 74 ALA A C 1
ATOM 530 O O . ALA A 1 74 ? 8.944 8.843 14.011 1.00 95.75 74 ALA A O 1
ATOM 531 N N . HIS A 1 75 ? 7.783 6.927 14.134 1.00 93.62 75 HIS A N 1
ATOM 532 C CA . HIS A 1 75 ? 8.159 6.441 12.811 1.00 93.62 75 HIS A CA 1
ATOM 533 C C . HIS A 1 75 ? 7.503 7.272 11.698 1.00 93.62 75 HIS A C 1
ATOM 535 O O . HIS A 1 75 ? 8.204 7.776 10.823 1.00 93.62 75 HIS A O 1
ATOM 541 N N . VAL A 1 76 ? 6.186 7.502 11.770 1.00 92.12 76 VAL A N 1
ATOM 542 C CA . VAL A 1 76 ? 5.453 8.328 10.790 1.00 92.12 76 VAL A CA 1
ATOM 543 C C . VAL A 1 76 ? 5.994 9.761 10.734 1.00 92.12 76 VAL A C 1
ATOM 545 O O . VAL A 1 76 ? 6.160 10.308 9.650 1.00 92.12 76 VAL A O 1
ATOM 548 N N . GLN A 1 77 ? 6.347 10.360 11.876 1.00 93.44 77 GLN A N 1
ATOM 549 C CA . GLN A 1 77 ? 6.914 11.718 11.933 1.00 93.44 77 GLN A CA 1
ATOM 550 C C . GLN A 1 77 ? 8.271 11.866 11.229 1.00 93.44 77 GLN A C 1
ATOM 552 O O . GLN A 1 77 ? 8.675 12.983 10.918 1.00 93.44 77 GLN A O 1
ATOM 557 N N . LYS A 1 78 ? 8.982 10.760 10.988 1.00 92.88 78 LYS A N 1
ATOM 558 C CA . LYS A 1 78 ? 10.267 10.756 10.280 1.00 92.88 78 LYS A CA 1
ATOM 559 C C . LYS A 1 78 ? 10.107 10.577 8.768 1.00 92.88 78 LYS A C 1
ATOM 561 O O . LYS A 1 78 ? 11.107 10.632 8.057 1.00 92.88 78 LYS A O 1
ATOM 566 N N . MET A 1 79 ? 8.896 10.308 8.273 1.00 90.62 79 MET A N 1
ATOM 567 C CA . MET A 1 79 ? 8.664 10.117 6.843 1.00 90.62 79 MET A CA 1
ATOM 568 C C . MET A 1 79 ? 8.840 11.440 6.098 1.00 90.62 79 MET A C 1
ATOM 570 O O . MET A 1 79 ? 8.266 12.460 6.472 1.00 90.62 79 MET A O 1
ATOM 574 N N . ALA A 1 80 ? 9.605 11.398 5.012 1.00 88.00 80 ALA A N 1
ATOM 575 C CA . ALA A 1 80 ? 9.769 12.505 4.083 1.00 88.00 80 ALA A CA 1
ATOM 576 C C . ALA A 1 80 ? 9.345 12.054 2.677 1.00 88.00 80 ALA A C 1
ATOM 578 O O . ALA A 1 80 ? 9.649 10.920 2.290 1.00 88.00 80 ALA A O 1
ATOM 579 N N . PRO A 1 81 ? 8.651 12.905 1.902 1.00 86.31 81 PRO A N 1
ATOM 580 C CA . PRO A 1 81 ? 8.288 12.574 0.532 1.00 86.31 81 PRO A CA 1
ATOM 581 C C . PRO A 1 81 ? 9.549 12.444 -0.329 1.00 86.31 81 PRO A C 1
ATOM 583 O O . PRO A 1 81 ? 10.455 13.275 -0.251 1.00 86.31 81 PRO A O 1
ATOM 586 N N . ALA A 1 82 ? 9.610 11.405 -1.159 1.00 84.75 82 ALA A N 1
ATOM 587 C CA . ALA A 1 82 ? 10.703 11.211 -2.099 1.00 84.75 82 ALA A CA 1
ATOM 588 C C . ALA A 1 82 ? 10.313 10.285 -3.254 1.00 84.75 82 ALA A C 1
ATOM 590 O O . ALA A 1 82 ? 9.614 9.293 -3.056 1.00 84.75 82 ALA A O 1
ATOM 591 N N . GLY A 1 83 ? 10.877 10.555 -4.433 1.00 85.56 83 GLY A N 1
ATOM 592 C CA . GLY A 1 83 ? 10.739 9.696 -5.606 1.00 85.56 83 GLY A CA 1
ATOM 593 C C . GLY A 1 83 ? 9.384 9.816 -6.301 1.00 85.56 83 GLY A C 1
ATOM 594 O O . GLY A 1 83 ? 8.737 10.857 -6.250 1.00 85.56 83 GLY A O 1
ATOM 595 N N . ASN A 1 84 ? 9.008 8.740 -6.990 1.00 91.44 84 ASN A N 1
ATOM 596 C CA . ASN A 1 84 ? 7.776 8.628 -7.765 1.00 91.44 84 ASN A CA 1
ATOM 597 C C . ASN A 1 84 ? 6.678 7.896 -6.985 1.00 91.44 84 ASN A C 1
ATOM 599 O O . ASN A 1 84 ? 6.950 7.183 -6.017 1.00 91.44 84 ASN A O 1
ATOM 603 N N . THR A 1 85 ? 5.440 8.029 -7.453 1.00 94.06 85 THR A N 1
ATOM 604 C CA . THR A 1 85 ? 4.264 7.419 -6.839 1.00 94.06 85 THR A CA 1
ATOM 605 C C . THR A 1 85 ? 3.948 6.087 -7.511 1.00 94.06 85 THR A C 1
ATOM 607 O O . THR A 1 85 ? 3.595 6.041 -8.692 1.00 94.06 85 THR A O 1
ATOM 610 N N . ASN A 1 86 ? 4.042 5.011 -6.730 1.00 96.12 86 ASN A N 1
ATOM 611 C CA . ASN A 1 86 ? 3.551 3.682 -7.076 1.00 96.12 86 ASN A CA 1
ATOM 612 C C . ASN A 1 86 ? 2.629 3.189 -5.955 1.00 96.12 86 ASN A C 1
ATOM 614 O O . ASN A 1 86 ? 3.086 2.644 -4.951 1.00 96.12 86 ASN A O 1
ATOM 618 N N . VAL A 1 87 ? 1.324 3.393 -6.106 1.00 97.75 87 VAL A N 1
ATOM 619 C CA . VAL A 1 87 ? 0.333 2.931 -5.127 1.00 97.75 87 VAL A CA 1
ATOM 620 C C . VAL A 1 87 ? 0.255 1.401 -5.122 1.00 97.75 87 VAL A C 1
ATOM 622 O O . VAL A 1 87 ? 0.090 0.816 -4.054 1.00 97.75 87 VAL A O 1
ATOM 625 N N . THR A 1 88 ? 0.467 0.743 -6.270 1.00 98.25 88 THR A N 1
ATOM 626 C CA . THR A 1 88 ? 0.452 -0.728 -6.403 1.00 98.25 88 THR A CA 1
ATOM 627 C C . THR A 1 88 ? 1.371 -1.402 -5.385 1.00 98.25 88 THR A C 1
ATOM 629 O O . THR A 1 88 ? 0.920 -2.241 -4.604 1.00 98.25 88 THR A O 1
ATOM 632 N N . ILE A 1 89 ? 2.648 -1.000 -5.332 1.00 95.50 89 ILE A N 1
ATOM 633 C CA . ILE A 1 89 ? 3.605 -1.591 -4.387 1.00 95.50 89 ILE A CA 1
ATOM 634 C C . ILE A 1 89 ? 3.261 -1.227 -2.933 1.00 95.50 89 ILE A C 1
ATOM 636 O O . ILE A 1 89 ? 3.494 -2.022 -2.028 1.00 95.50 89 ILE A O 1
ATOM 640 N N . GLY A 1 90 ? 2.653 -0.062 -2.693 1.00 95.81 90 GLY A N 1
ATOM 641 C CA . GLY A 1 90 ? 2.139 0.307 -1.372 1.00 95.81 90 GLY A CA 1
ATOM 642 C C . GLY A 1 90 ? 1.047 -0.652 -0.883 1.00 95.81 90 GLY A C 1
ATOM 643 O O . GLY A 1 90 ? 1.098 -1.108 0.260 1.00 95.81 90 GLY A O 1
ATOM 644 N N . VAL A 1 91 ? 0.105 -1.019 -1.760 1.00 98.06 91 VAL A N 1
ATOM 645 C CA . VAL A 1 91 ? -0.939 -2.018 -1.465 1.00 98.06 91 VAL A CA 1
ATOM 646 C C . VAL A 1 91 ? -0.322 -3.393 -1.213 1.00 98.06 91 VAL A C 1
ATOM 648 O O . VAL A 1 91 ? -0.706 -4.057 -0.250 1.00 98.06 91 VAL A O 1
ATOM 651 N N . GLN A 1 92 ? 0.669 -3.798 -2.015 1.00 96.19 92 GLN A N 1
ATOM 652 C CA . GLN A 1 92 ? 1.424 -5.037 -1.795 1.00 96.19 92 GLN A CA 1
ATOM 653 C C . GLN A 1 92 ? 2.042 -5.085 -0.399 1.00 96.19 92 GLN A C 1
ATOM 655 O O . GLN A 1 92 ? 1.745 -5.994 0.368 1.00 96.19 92 GLN A O 1
ATOM 660 N N . TRP A 1 93 ? 2.817 -4.070 -0.011 1.00 94.38 93 TRP A N 1
ATOM 661 C CA . TRP A 1 93 ? 3.425 -4.025 1.320 1.00 94.38 93 TRP A CA 1
ATOM 662 C C . TRP A 1 93 ? 2.400 -3.976 2.451 1.00 94.38 93 TRP A C 1
ATOM 664 O O . TRP A 1 93 ? 2.636 -4.547 3.514 1.00 94.38 93 TRP A O 1
ATOM 674 N N . GLY A 1 94 ? 1.245 -3.346 2.230 1.00 95.38 94 GLY A N 1
ATOM 675 C CA . GLY A 1 94 ? 0.131 -3.423 3.168 1.00 95.38 94 GLY A CA 1
ATOM 676 C C . GLY A 1 94 ? -0.386 -4.856 3.343 1.00 95.38 94 GLY A C 1
ATOM 677 O O . GLY A 1 94 ? -0.658 -5.267 4.470 1.00 95.38 94 GLY A O 1
ATOM 678 N N . MET A 1 95 ? -0.482 -5.640 2.262 1.00 95.50 95 MET A N 1
ATOM 679 C CA . MET A 1 95 ? -0.814 -7.067 2.354 1.00 95.50 95 MET A CA 1
ATOM 680 C C . MET A 1 95 ? 0.274 -7.860 3.078 1.00 95.50 95 MET A C 1
ATOM 682 O O . MET A 1 95 ? -0.067 -8.670 3.935 1.00 95.50 95 MET A O 1
ATOM 686 N N . GLU A 1 96 ? 1.553 -7.594 2.803 1.00 93.00 96 GLU A N 1
ATOM 687 C CA . GLU A 1 96 ? 2.674 -8.273 3.466 1.00 93.00 96 GLU A CA 1
ATOM 688 C C . GLU A 1 96 ? 2.685 -8.042 4.982 1.00 93.00 96 GLU A C 1
ATOM 690 O O . GLU A 1 96 ? 2.848 -8.982 5.755 1.00 93.00 96 GLU A O 1
ATOM 695 N N . VAL A 1 97 ? 2.461 -6.802 5.429 1.00 93.81 97 VAL A N 1
ATOM 696 C CA . VAL A 1 97 ? 2.372 -6.466 6.863 1.00 93.81 97 VAL A CA 1
ATOM 697 C C . VAL A 1 97 ? 1.182 -7.166 7.524 1.00 93.81 97 VAL A C 1
ATOM 699 O O . VAL A 1 97 ? 1.256 -7.560 8.687 1.00 93.81 97 VAL A O 1
ATOM 702 N N . LEU A 1 98 ? 0.077 -7.331 6.794 1.00 94.62 98 LEU A N 1
ATOM 703 C CA . LEU A 1 98 ? -1.125 -8.000 7.287 1.00 94.62 98 LEU A CA 1
ATOM 704 C C . LEU A 1 98 ? -1.070 -9.530 7.143 1.00 94.62 98 LEU A C 1
ATOM 706 O O . LEU A 1 98 ? -1.962 -10.196 7.671 1.00 94.62 98 LEU A O 1
ATOM 710 N N . SER A 1 99 ? -0.078 -10.092 6.455 1.00 92.88 99 SER A N 1
ATOM 711 C CA . SER A 1 99 ? 0.039 -11.524 6.163 1.00 92.88 99 SER A CA 1
ATOM 712 C C . SER A 1 99 ? 0.652 -12.310 7.336 1.00 92.88 99 SER A C 1
ATOM 714 O O . SER A 1 99 ? 1.488 -11.773 8.066 1.00 92.88 99 SER A O 1
ATOM 716 N N . PRO A 1 100 ? 0.285 -13.596 7.520 1.00 91.12 100 PRO A N 1
ATOM 717 C CA . PRO A 1 100 ? 1.055 -14.526 8.355 1.00 91.12 100 PRO A CA 1
ATOM 718 C C . PRO A 1 100 ? 2.365 -14.979 7.697 1.00 91.12 100 PRO A C 1
ATOM 720 O O . PRO A 1 100 ? 3.205 -15.598 8.345 1.00 91.12 100 PRO A O 1
ATOM 723 N N . GLY A 1 101 ? 2.525 -14.721 6.400 1.00 86.81 101 GLY A N 1
ATOM 724 C CA . GLY A 1 101 ? 3.728 -15.041 5.654 1.00 86.81 101 GLY A CA 1
ATOM 725 C C . GLY A 1 101 ? 4.841 -14.024 5.876 1.00 86.81 101 GLY A C 1
ATOM 726 O O . GLY A 1 101 ? 4.661 -12.941 6.435 1.00 86.81 101 GLY A O 1
ATOM 727 N N . LEU A 1 102 ? 6.023 -14.390 5.405 1.00 82.38 102 LEU A N 1
ATOM 728 C CA . LEU A 1 102 ? 7.155 -13.481 5.296 1.00 82.38 102 LEU A CA 1
ATOM 729 C C . LEU A 1 102 ? 6.804 -12.319 4.343 1.00 82.38 102 LEU A C 1
ATOM 731 O O . LEU A 1 102 ? 5.935 -12.496 3.489 1.00 82.38 102 LEU A O 1
ATOM 735 N N . PRO A 1 103 ? 7.452 -11.144 4.458 1.00 82.31 103 PRO 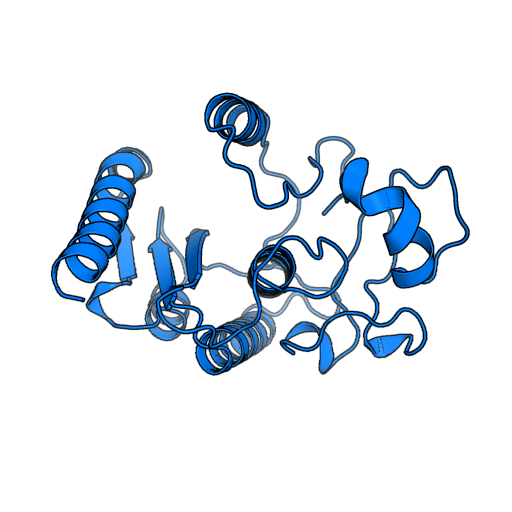A N 1
ATOM 736 C CA . PRO A 1 103 ? 8.651 -10.835 5.248 1.00 82.31 103 PRO A CA 1
ATOM 737 C C . PRO A 1 103 ? 8.409 -10.524 6.732 1.00 82.31 103 PRO A C 1
ATOM 739 O O . PRO A 1 103 ? 9.363 -10.557 7.503 1.00 82.31 103 PRO A O 1
ATOM 742 N N . PHE A 1 104 ? 7.173 -10.224 7.152 1.00 85.56 104 PHE A N 1
ATOM 743 C CA . PHE A 1 104 ? 6.903 -9.843 8.546 1.00 85.56 104 PHE A CA 1
ATOM 744 C C . PHE A 1 104 ? 6.431 -10.975 9.429 1.00 85.56 104 PHE A C 1
ATOM 746 O O . PHE A 1 104 ? 6.708 -10.894 10.612 1.00 85.56 104 PHE A O 1
ATOM 753 N N . ASN A 1 105 ? 5.664 -11.928 8.891 1.00 85.31 105 ASN A N 1
ATOM 754 C CA . ASN A 1 105 ? 5.080 -13.092 9.569 1.00 85.31 105 ASN A CA 1
ATOM 755 C C . ASN A 1 105 ? 4.364 -12.843 10.914 1.00 85.31 105 ASN A C 1
ATOM 757 O O . ASN A 1 105 ? 4.072 -13.782 11.650 1.00 85.31 105 ASN A O 1
ATOM 761 N N . THR A 1 106 ? 4.044 -11.585 11.227 1.00 86.75 106 THR A N 1
ATOM 762 C CA . THR A 1 106 ? 3.396 -11.179 12.483 1.00 86.75 106 THR A CA 1
ATOM 763 C C . THR A 1 106 ? 1.878 -11.073 12.368 1.00 86.75 106 THR A C 1
ATOM 765 O O . THR A 1 106 ? 1.188 -10.970 13.384 1.00 86.75 106 THR A O 1
ATOM 768 N N . GLY A 1 107 ? 1.330 -11.086 11.152 1.00 89.06 107 GLY A N 1
ATOM 769 C CA . GLY A 1 107 ? -0.110 -11.102 10.943 1.00 89.06 107 GLY A CA 1
ATOM 770 C C . GLY A 1 107 ? -0.714 -12.457 11.309 1.00 89.06 107 GLY A C 1
ATOM 771 O O . GLY A 1 107 ? -0.145 -13.506 11.036 1.00 89.06 107 GLY A O 1
ATOM 772 N N . VAL A 1 108 ? -1.920 -12.464 11.877 1.00 93.12 108 VAL A N 1
ATOM 773 C CA . VAL A 1 108 ? -2.702 -13.712 11.967 1.00 93.12 108 VAL A CA 1
ATOM 774 C C . VAL A 1 108 ? -3.103 -14.202 10.571 1.00 93.12 108 VAL A C 1
ATOM 776 O O . VAL A 1 108 ? -3.086 -13.417 9.618 1.00 93.12 108 VAL A O 1
ATOM 779 N N . ALA A 1 109 ? -3.514 -15.4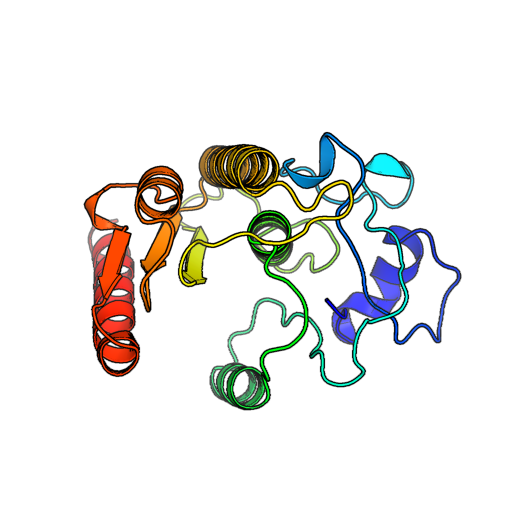61 10.430 1.00 93.75 109 ALA A N 1
ATOM 780 C CA . ALA A 1 109 ? -3.975 -15.979 9.145 1.00 93.75 109 ALA A CA 1
ATOM 781 C C . ALA A 1 109 ? -5.140 -15.156 8.553 1.00 93.75 109 ALA A C 1
ATOM 783 O O . ALA A 1 109 ? -5.940 -14.541 9.262 1.00 93.75 109 ALA A O 1
ATOM 784 N N . PHE A 1 110 ? -5.222 -15.104 7.222 1.00 92.56 110 PHE A N 1
ATOM 785 C CA . PHE A 1 110 ? -6.380 -14.519 6.544 1.00 92.56 110 PHE A CA 1
ATOM 786 C C . PHE A 1 110 ? -7.626 -15.369 6.813 1.00 92.56 110 PHE A C 1
ATOM 788 O O . PHE A 1 110 ? -7.548 -16.595 6.805 1.00 92.56 110 PHE A O 1
ATOM 795 N N . GLY A 1 111 ? -8.765 -14.717 7.053 1.00 90.94 111 GLY A N 1
ATOM 796 C CA . GLY A 1 111 ? -10.029 -15.401 7.337 1.00 90.94 111 GLY A CA 1
ATOM 797 C C . GLY A 1 111 ? -10.146 -16.003 8.741 1.00 90.94 111 GLY A C 1
ATOM 798 O O . GLY A 1 111 ? -11.104 -16.724 8.993 1.00 90.94 111 GLY A O 1
ATOM 799 N N . THR A 1 112 ? -9.210 -15.729 9.660 1.00 93.88 112 THR A N 1
ATOM 800 C CA . THR A 1 112 ? -9.380 -16.090 11.076 1.00 93.88 112 THR A CA 1
ATOM 801 C C . THR A 1 112 ? -10.638 -15.429 11.639 1.00 93.88 112 THR A C 1
ATOM 803 O O . THR A 1 112 ? -10.788 -14.209 11.563 1.00 93.88 112 THR A O 1
ATOM 806 N N . GLU A 1 113 ? -11.524 -16.238 12.223 1.00 91.19 113 GLU A N 1
ATOM 807 C CA . GLU A 1 113 ? -12.757 -15.763 12.854 1.00 91.19 113 GLU A CA 1
ATOM 808 C C . GLU A 1 113 ? -12.466 -14.691 13.912 1.00 91.19 113 GLU A C 1
ATOM 810 O O . GLU A 1 113 ? -11.462 -14.750 14.626 1.00 91.19 113 GLU A O 1
ATOM 815 N N . ASN A 1 114 ? -13.353 -13.699 14.015 1.00 88.19 114 ASN A N 1
ATOM 816 C CA . ASN A 1 114 ? -13.250 -12.568 14.944 1.00 88.19 114 ASN A CA 1
ATOM 817 C C . ASN A 1 114 ? -12.010 -11.670 14.750 1.00 88.19 114 ASN A C 1
ATOM 819 O O . ASN A 1 114 ? -11.756 -10.781 15.569 1.00 88.19 114 ASN A O 1
ATOM 823 N N . ILE A 1 115 ? -11.236 -11.848 13.669 1.00 91.50 115 ILE A N 1
ATOM 824 C CA . ILE A 1 115 ? -10.134 -10.952 13.313 1.00 91.50 115 ILE A CA 1
ATOM 825 C C . ILE A 1 115 ? -10.392 -10.277 11.970 1.00 91.50 115 ILE A C 1
ATOM 827 O O . ILE A 1 115 ? -10.248 -10.856 10.897 1.00 91.50 115 ILE A O 1
ATOM 831 N N . ASN A 1 116 ? -10.659 -8.978 12.047 1.00 93.31 116 ASN A N 1
ATOM 832 C CA . ASN A 1 116 ? -10.766 -8.108 10.886 1.00 93.31 116 ASN A CA 1
ATOM 833 C C . ASN A 1 116 ? -9.409 -7.463 10.552 1.00 93.31 116 ASN A C 1
ATOM 835 O O . ASN A 1 116 ? -8.714 -6.958 11.441 1.00 93.31 116 ASN A O 1
ATOM 839 N N . LYS A 1 117 ? -9.048 -7.436 9.263 1.00 95.44 117 LYS A N 1
ATOM 840 C CA . LYS A 1 117 ? -7.824 -6.802 8.745 1.00 95.44 117 LYS A CA 1
ATOM 841 C C . LYS A 1 117 ? -8.183 -5.549 7.956 1.00 95.44 117 LYS A C 1
ATOM 843 O O . LYS A 1 117 ? -9.029 -5.601 7.068 1.00 95.44 117 LYS A O 1
ATOM 848 N N . TYR A 1 118 ? -7.515 -4.440 8.259 1.00 96.69 118 TYR A N 1
ATOM 849 C CA . TYR A 1 118 ? -7.815 -3.135 7.674 1.00 96.69 118 TYR A CA 1
ATOM 850 C C . TYR A 1 118 ? -6.577 -2.525 7.026 1.00 96.69 118 TYR A C 1
ATOM 852 O O . TYR A 1 118 ? -5.499 -2.534 7.619 1.00 96.69 118 TYR A O 1
ATOM 860 N N . MET A 1 119 ? -6.754 -1.948 5.841 1.00 97.75 119 MET A N 1
ATOM 861 C CA . MET A 1 119 ? -5.744 -1.163 5.137 1.00 97.75 119 MET A CA 1
ATOM 862 C C . MET A 1 119 ? -6.298 0.241 4.890 1.00 97.75 119 MET A C 1
ATOM 864 O O . MET A 1 119 ? -7.419 0.388 4.408 1.00 97.75 119 MET A O 1
ATOM 868 N N . ILE A 1 120 ? -5.521 1.271 5.224 1.00 97.62 120 ILE A N 1
ATOM 869 C CA . ILE A 1 120 ? -5.877 2.669 4.958 1.00 97.62 120 ILE A CA 1
ATOM 870 C C . ILE A 1 120 ? -4.856 3.227 3.973 1.00 97.62 120 ILE A C 1
ATOM 872 O O . ILE A 1 120 ? -3.674 3.323 4.297 1.00 97.62 120 ILE A O 1
ATOM 876 N N . ILE A 1 121 ? -5.314 3.589 2.778 1.00 97.38 121 ILE A N 1
ATOM 877 C CA . ILE A 1 121 ? -4.478 4.154 1.719 1.00 97.38 121 ILE A CA 1
ATOM 878 C C . ILE A 1 121 ? -4.695 5.665 1.702 1.00 97.38 121 ILE A C 1
ATOM 880 O O . ILE A 1 121 ? -5.812 6.128 1.487 1.00 97.38 121 ILE A O 1
ATOM 884 N N . VAL A 1 122 ? -3.630 6.433 1.926 1.00 95.19 122 VAL A N 1
ATOM 885 C CA . VAL A 1 122 ? -3.662 7.902 1.945 1.00 95.19 122 VAL A CA 1
ATOM 886 C C . VAL A 1 122 ? -2.780 8.421 0.812 1.00 95.19 122 VAL A C 1
ATOM 888 O O . VAL A 1 122 ? -1.571 8.204 0.826 1.00 95.19 122 VAL A O 1
ATOM 891 N N . THR A 1 123 ? -3.380 9.054 -0.194 1.00 94.56 123 THR A N 1
ATOM 892 C CA . THR A 1 123 ? -2.697 9.515 -1.419 1.00 94.56 123 THR A CA 1
ATOM 893 C C . THR 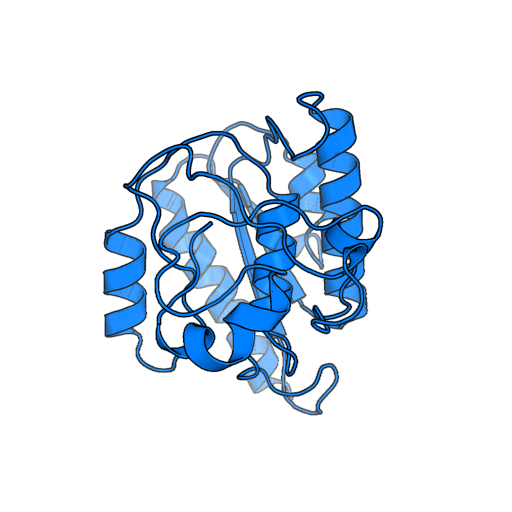A 1 123 ? -3.611 10.475 -2.191 1.00 94.56 123 THR A C 1
ATOM 895 O O . THR A 1 123 ? -4.769 10.637 -1.838 1.00 94.56 123 THR A O 1
ATOM 898 N N . ASP A 1 124 ? -3.127 11.133 -3.235 1.00 93.00 124 ASP A N 1
ATOM 899 C CA . ASP A 1 124 ? -3.959 11.823 -4.231 1.00 93.00 124 ASP A CA 1
ATOM 900 C C . ASP A 1 124 ? -4.524 10.867 -5.304 1.00 93.00 124 ASP A C 1
ATOM 902 O O . ASP A 1 124 ? -5.474 11.209 -6.011 1.00 93.00 124 ASP A O 1
ATOM 906 N N . GLY A 1 125 ? -3.979 9.649 -5.393 1.00 94.06 125 GLY A N 1
ATOM 907 C CA . GLY A 1 125 ? -4.327 8.631 -6.384 1.00 94.06 125 GLY A CA 1
ATOM 908 C C . GLY A 1 125 ? -3.531 8.746 -7.687 1.00 94.06 125 GLY A C 1
ATOM 909 O O . GLY A 1 125 ? -3.805 8.005 -8.625 1.00 94.06 125 GLY A O 1
ATOM 910 N N . GLN A 1 126 ? -2.561 9.656 -7.784 1.00 95.94 126 GLN A N 1
ATOM 911 C CA . GLN A 1 126 ? -1.810 9.894 -9.011 1.00 95.94 126 GLN A CA 1
ATOM 912 C C . GLN A 1 126 ? -0.548 9.022 -9.079 1.00 95.94 126 GLN A C 1
ATOM 914 O O . GLN A 1 126 ? 0.514 9.377 -8.570 1.00 95.94 126 GLN A O 1
ATOM 919 N N . ASN A 1 127 ? -0.643 7.879 -9.760 1.00 97.62 127 ASN A N 1
ATOM 920 C CA . ASN A 1 127 ? 0.524 7.053 -10.064 1.00 97.62 127 ASN A CA 1
ATOM 921 C C . ASN A 1 127 ? 1.424 7.697 -11.133 1.00 97.62 127 ASN A C 1
ATOM 923 O O . ASN A 1 127 ? 0.937 8.196 -12.152 1.00 97.62 127 ASN A O 1
ATOM 927 N N . THR A 1 128 ? 2.745 7.625 -10.942 1.00 97.25 128 THR A N 1
ATOM 928 C CA . THR A 1 128 ? 3.723 8.252 -11.853 1.00 97.25 128 THR A CA 1
ATOM 929 C C . THR A 1 128 ? 4.793 7.301 -12.386 1.00 97.25 128 THR A C 1
ATOM 931 O O . THR A 1 128 ? 5.285 7.507 -13.495 1.00 97.25 128 THR A O 1
ATOM 934 N N . GLN A 1 129 ? 5.157 6.245 -11.654 1.00 96.44 129 GLN A N 1
ATOM 935 C CA . GLN A 1 129 ? 6.113 5.243 -12.135 1.00 96.44 129 GLN A CA 1
ATOM 936 C C . GLN A 1 129 ? 5.995 3.941 -11.342 1.00 96.44 129 GLN A C 1
ATOM 938 O O . GLN A 1 129 ? 5.937 3.983 -10.120 1.00 96.44 129 GLN A O 1
ATOM 943 N N . ASN A 1 130 ? 6.060 2.794 -12.018 1.00 95.44 130 ASN A N 1
ATOM 944 C CA . ASN A 1 130 ? 6.378 1.503 -11.400 1.00 95.44 130 ASN A CA 1
ATOM 945 C C . ASN A 1 130 ? 7.638 0.898 -12.048 1.00 95.44 130 ASN A C 1
ATOM 947 O O . ASN A 1 130 ? 8.282 1.532 -12.885 1.00 95.44 130 ASN A O 1
ATOM 951 N N . ARG A 1 131 ? 7.994 -0.340 -11.684 1.00 93.75 131 ARG A N 1
ATOM 952 C CA . ARG A 1 131 ? 9.153 -1.051 -12.250 1.00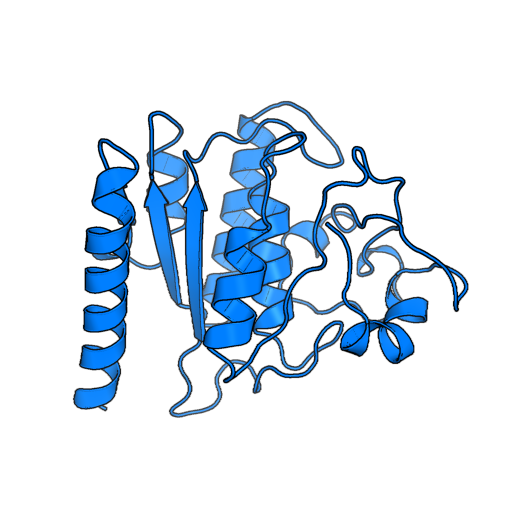 93.75 131 ARG A CA 1
ATOM 953 C C . ARG A 1 131 ? 9.197 -1.124 -13.788 1.00 93.75 131 ARG A C 1
ATOM 955 O O . ARG A 1 131 ? 10.295 -1.218 -14.333 1.00 93.75 131 ARG A O 1
ATOM 962 N N . TRP A 1 132 ? 8.058 -1.105 -14.484 1.00 96.06 132 TRP A N 1
ATOM 963 C CA . TRP A 1 132 ? 7.985 -1.362 -15.933 1.00 96.06 132 TRP A CA 1
ATOM 964 C C . TRP A 1 132 ? 7.643 -0.140 -16.780 1.00 96.06 132 TRP A C 1
ATOM 966 O O . TRP A 1 132 ? 7.971 -0.120 -17.963 1.00 96.06 132 TRP A O 1
ATOM 976 N N . THR A 1 133 ? 6.945 0.852 -16.227 1.00 97.50 133 THR A N 1
ATOM 977 C CA . THR A 1 133 ? 6.387 1.952 -17.020 1.00 97.50 133 THR A CA 1
ATOM 978 C C . THR A 1 133 ? 6.189 3.226 -16.201 1.00 97.50 133 THR A C 1
ATOM 980 O O . THR A 1 133 ? 6.090 3.204 -14.974 1.00 97.50 133 THR A O 1
ATOM 983 N N . THR A 1 134 ? 6.109 4.353 -16.906 1.00 97.75 134 THR A N 1
ATOM 984 C CA . THR A 1 134 ? 5.684 5.667 -16.393 1.00 97.75 134 THR A CA 1
ATOM 985 C C . THR A 1 134 ? 4.280 6.048 -16.871 1.00 97.75 134 THR A C 1
ATOM 987 O O . THR A 1 134 ? 3.787 7.135 -16.579 1.00 97.75 134 THR A O 1
ATOM 990 N N . LYS A 1 135 ? 3.609 5.166 -17.624 1.00 98.12 135 LYS A N 1
ATOM 991 C CA . LYS A 1 135 ? 2.251 5.395 -18.115 1.00 98.12 135 LYS A CA 1
ATOM 992 C C . LYS A 1 135 ? 1.241 5.173 -16.990 1.00 98.12 135 LYS A C 1
ATOM 994 O O . LYS A 1 135 ? 0.935 4.033 -16.646 1.00 98.12 135 LYS A O 1
ATOM 999 N N . THR A 1 136 ? 0.692 6.268 -16.462 1.00 97.94 136 THR A N 1
ATOM 1000 C CA . THR A 1 136 ? -0.255 6.281 -15.333 1.00 97.94 136 THR A CA 1
ATOM 1001 C C . THR A 1 136 ? -1.391 5.272 -15.489 1.00 97.94 136 THR A C 1
ATOM 1003 O O . THR A 1 136 ? -1.617 4.492 -14.575 1.00 97.94 136 THR A O 1
ATOM 1006 N N . SER A 1 137 ? -2.043 5.195 -16.656 1.00 98.12 137 SER A N 1
ATOM 1007 C CA . SER A 1 137 ? -3.174 4.274 -16.869 1.00 98.12 137 SER A CA 1
ATOM 1008 C C . SER A 1 137 ? -2.818 2.800 -16.655 1.00 98.12 137 SER A C 1
ATOM 1010 O O . SER A 1 137 ? -3.648 2.019 -16.199 1.00 98.12 137 SER A O 1
ATOM 1012 N N . ASP A 1 138 ? -1.588 2.412 -16.999 1.00 98.44 138 ASP A N 1
ATOM 1013 C CA . ASP A 1 138 ? -1.142 1.027 -16.871 1.00 98.44 138 ASP A CA 1
ATOM 1014 C C . ASP A 1 138 ? -0.853 0.717 -15.395 1.00 98.44 138 ASP A C 1
ATOM 1016 O O . ASP A 1 138 ? -1.196 -0.357 -14.909 1.00 98.44 138 ASP A O 1
ATOM 1020 N N . ILE A 1 139 ? -0.290 1.680 -14.656 1.00 98.56 139 ILE A N 1
ATOM 1021 C CA . ILE A 1 139 ? -0.028 1.559 -13.213 1.00 98.56 139 ILE A CA 1
ATOM 1022 C C . ILE A 1 139 ? -1.341 1.570 -12.417 1.00 98.56 139 ILE A C 1
ATOM 1024 O O . ILE A 1 139 ? -1.492 0.794 -11.474 1.00 98.56 139 ILE A O 1
ATOM 1028 N N . ASP A 1 140 ? -2.309 2.391 -12.819 1.00 98.62 140 ASP A N 1
ATOM 1029 C CA . ASP A 1 140 ? -3.649 2.447 -12.229 1.00 98.62 140 ASP A CA 1
ATOM 1030 C C . ASP A 1 140 ? -4.365 1.098 -12.369 1.00 98.62 140 ASP A C 1
ATOM 1032 O O . ASP A 1 140 ? -4.914 0.584 -11.394 1.00 98.62 140 ASP A O 1
ATOM 1036 N N . ALA A 1 141 ? -4.277 0.462 -13.543 1.00 98.69 141 ALA A N 1
ATOM 1037 C CA . ALA A 1 141 ? -4.817 -0.880 -13.752 1.00 98.69 141 ALA A CA 1
ATOM 1038 C C . ALA A 1 141 ? -4.163 -1.919 -12.819 1.00 98.69 141 ALA A C 1
ATOM 1040 O O . ALA A 1 141 ? -4.863 -2.737 -12.221 1.00 98.69 141 ALA A O 1
ATOM 1041 N N . ARG A 1 142 ? -2.834 -1.862 -12.627 1.00 98.56 142 ARG A N 1
ATOM 1042 C CA . ARG A 1 142 ? -2.141 -2.727 -11.648 1.00 98.56 142 ARG A CA 1
ATOM 1043 C C . ARG A 1 142 ? -2.582 -2.429 -10.213 1.00 98.56 142 ARG A C 1
ATOM 1045 O O . ARG A 1 142 ? -2.821 -3.363 -9.451 1.00 98.56 142 ARG A O 1
ATOM 1052 N N . THR A 1 143 ? -2.743 -1.155 -9.854 1.00 98.69 143 THR A N 1
ATOM 1053 C CA . THR A 1 143 ? -3.208 -0.737 -8.522 1.00 98.69 143 THR A CA 1
ATOM 1054 C C . THR A 1 143 ? -4.576 -1.347 -8.217 1.00 98.69 143 THR A C 1
ATOM 1056 O O . THR A 1 143 ? -4.762 -1.918 -7.143 1.00 98.69 143 THR A O 1
ATOM 1059 N N . LEU A 1 144 ? -5.515 -1.308 -9.169 1.00 98.75 144 LEU A N 1
ATOM 1060 C CA . LEU A 1 144 ? -6.840 -1.914 -9.003 1.00 98.75 144 LEU A CA 1
ATOM 1061 C C . LEU A 1 144 ? -6.782 -3.435 -8.826 1.00 98.75 144 LEU A C 1
ATOM 1063 O O . LEU A 1 144 ? -7.490 -3.965 -7.967 1.00 98.75 144 LEU A O 1
ATOM 1067 N N . GLU A 1 145 ? -5.924 -4.137 -9.572 1.00 98.75 145 GLU A N 1
ATOM 1068 C CA . GLU A 1 145 ? -5.729 -5.580 -9.381 1.00 98.75 145 GLU A CA 1
ATOM 1069 C C . GLU A 1 145 ? -5.126 -5.899 -8.003 1.00 98.75 145 GLU A C 1
ATOM 1071 O O . GLU A 1 145 ? -5.596 -6.819 -7.334 1.00 98.75 145 GLU A O 1
ATOM 1076 N N . ALA A 1 146 ? -4.175 -5.098 -7.509 1.00 98.69 146 ALA A N 1
ATOM 1077 C CA . ALA A 1 146 ? -3.646 -5.262 -6.153 1.00 98.69 146 ALA A CA 1
ATOM 1078 C C . ALA A 1 146 ? -4.733 -5.027 -5.086 1.00 98.69 146 ALA A C 1
ATOM 1080 O O . ALA A 1 146 ? -4.865 -5.817 -4.149 1.00 98.69 146 ALA A O 1
ATOM 1081 N N . CYS A 1 147 ? -5.568 -3.990 -5.243 1.00 98.69 147 CYS A N 1
ATOM 1082 C CA . CYS A 1 147 ? -6.698 -3.744 -4.341 1.00 98.69 147 CYS A CA 1
ATOM 1083 C C . CYS A 1 147 ? -7.714 -4.896 -4.382 1.00 98.69 147 CYS A C 1
ATOM 1085 O O . CYS A 1 147 ? -8.268 -5.282 -3.353 1.00 98.69 147 CYS A O 1
ATOM 1087 N N . LYS A 1 148 ? -7.965 -5.471 -5.561 1.00 98.75 148 LYS A N 1
ATOM 1088 C CA . LYS A 1 148 ? -8.838 -6.638 -5.728 1.00 98.75 148 LYS A CA 1
ATOM 1089 C C . LYS A 1 148 ? -8.266 -7.875 -5.036 1.00 98.75 148 LYS A C 1
ATOM 1091 O O . LYS A 1 148 ? -9.016 -8.554 -4.339 1.00 98.75 148 LYS A O 1
ATOM 1096 N N . ALA A 1 149 ? -6.965 -8.139 -5.164 1.00 98.31 149 ALA A N 1
ATOM 1097 C CA . ALA A 1 149 ? -6.300 -9.240 -4.469 1.00 98.31 149 ALA A CA 1
ATOM 1098 C C . ALA A 1 149 ? -6.371 -9.081 -2.941 1.00 98.31 149 ALA A C 1
ATOM 1100 O O . ALA A 1 149 ? -6.732 -10.028 -2.240 1.00 98.31 149 ALA A O 1
ATOM 1101 N N . ALA A 1 150 ? -6.129 -7.870 -2.430 1.00 98.25 150 ALA A N 1
ATOM 1102 C CA . ALA A 1 150 ? -6.275 -7.555 -1.010 1.00 98.25 150 ALA A CA 1
ATOM 1103 C C . ALA A 1 150 ? -7.710 -7.807 -0.513 1.00 98.25 150 ALA A C 1
ATOM 1105 O O . ALA A 1 150 ? -7.911 -8.510 0.481 1.00 98.25 150 ALA A O 1
ATOM 1106 N N . LYS A 1 151 ? -8.717 -7.313 -1.246 1.00 98.06 151 LYS A N 1
ATOM 1107 C CA . LYS A 1 151 ? -10.138 -7.548 -0.936 1.00 98.06 151 LYS A CA 1
ATOM 1108 C C . LYS A 1 151 ? -10.499 -9.034 -0.966 1.00 98.06 151 LYS A C 1
ATOM 1110 O O . LYS A 1 151 ? -11.216 -9.502 -0.086 1.00 98.06 151 LYS A O 1
ATOM 1115 N N . ALA A 1 152 ? -9.957 -9.799 -1.913 1.00 97.44 152 ALA A N 1
ATOM 1116 C CA . ALA A 1 152 ? -10.177 -11.243 -2.004 1.00 97.44 152 ALA A CA 1
ATOM 1117 C C . ALA A 1 152 ? -9.604 -12.027 -0.805 1.00 97.44 152 ALA A C 1
ATOM 1119 O O . ALA A 1 152 ? -10.096 -13.109 -0.498 1.00 97.44 152 ALA A O 1
ATOM 1120 N N . LYS A 1 153 ? -8.606 -11.484 -0.091 1.00 96.12 153 LYS A N 1
ATOM 1121 C CA . LYS A 1 153 ? -8.106 -12.035 1.185 1.00 96.12 153 LYS A CA 1
ATOM 1122 C C . LYS A 1 153 ? -8.900 -11.569 2.415 1.00 96.12 153 LYS A C 1
ATOM 1124 O O . LYS A 1 153 ? -8.504 -11.869 3.541 1.00 96.12 153 LYS A O 1
ATOM 1129 N N . GLY A 1 154 ? -9.995 -10.833 2.220 1.00 95.88 154 GLY A N 1
ATOM 1130 C CA . GLY A 1 154 ? -10.817 -10.290 3.302 1.00 95.88 154 GLY A CA 1
ATOM 1131 C C . GLY A 1 154 ? -10.235 -9.035 3.958 1.00 95.88 154 GLY A C 1
ATOM 1132 O O . GLY A 1 154 ? -10.631 -8.692 5.069 1.00 95.88 154 GLY A O 1
ATOM 1133 N N . ILE A 1 155 ? -9.287 -8.346 3.309 1.00 97.38 155 ILE A N 1
ATOM 1134 C CA . ILE A 1 155 ? -8.784 -7.060 3.804 1.00 97.38 155 ILE A CA 1
ATOM 1135 C C . ILE A 1 155 ? -9.795 -5.967 3.457 1.00 97.38 155 ILE A C 1
ATOM 1137 O O . ILE A 1 155 ? -10.142 -5.769 2.292 1.00 97.38 155 ILE A O 1
ATOM 1141 N N . ILE A 1 156 ? -10.222 -5.220 4.473 1.00 97.69 156 ILE A N 1
ATOM 1142 C CA . ILE A 1 156 ? -11.105 -4.067 4.324 1.00 97.69 156 ILE A CA 1
ATOM 1143 C C . ILE A 1 156 ? -10.253 -2.827 4.038 1.00 97.69 156 ILE A C 1
ATOM 1145 O O . ILE A 1 156 ? -9.441 -2.403 4.862 1.00 97.69 156 ILE A O 1
ATOM 1149 N N . ILE A 1 157 ? -10.451 -2.238 2.863 1.00 98.50 157 ILE A N 1
ATOM 1150 C CA . ILE A 1 157 ? -9.693 -1.088 2.364 1.00 98.50 157 ILE A CA 1
ATOM 1151 C C . ILE A 1 157 ? -10.506 0.196 2.522 1.00 98.50 157 ILE A C 1
ATOM 1153 O O . ILE A 1 157 ? -11.604 0.316 1.969 1.00 98.50 157 ILE A O 1
ATOM 1157 N N . PHE A 1 158 ? -9.910 1.161 3.217 1.00 98.50 158 PHE A N 1
ATOM 1158 C CA . PHE A 1 158 ? -10.298 2.566 3.222 1.00 98.50 158 PHE A CA 1
ATOM 1159 C C . PHE A 1 158 ? -9.328 3.365 2.352 1.00 98.50 158 PHE A C 1
ATOM 1161 O O . PHE A 1 158 ? -8.117 3.138 2.405 1.00 98.50 158 PHE A O 1
ATOM 1168 N N . THR A 1 159 ? -9.837 4.327 1.590 1.00 98.12 159 THR A N 1
ATOM 1169 C CA . THR A 1 159 ? -9.007 5.235 0.792 1.00 98.12 159 THR A CA 1
ATOM 1170 C C . THR A 1 159 ? -9.293 6.681 1.178 1.00 98.12 159 THR A C 1
ATOM 1172 O O . THR A 1 159 ? -10.434 7.063 1.428 1.00 98.12 159 THR A O 1
ATOM 1175 N N . VAL A 1 160 ? -8.243 7.492 1.274 1.00 96.75 160 VAL A N 1
ATOM 1176 C CA . VAL A 1 160 ? -8.323 8.904 1.648 1.00 96.75 160 VAL A CA 1
ATOM 1177 C C . VAL A 1 160 ? -7.582 9.721 0.602 1.00 96.75 160 VAL A C 1
ATOM 1179 O O . VAL A 1 160 ? -6.352 9.674 0.533 1.00 96.75 160 VAL A O 1
ATOM 1182 N N . ARG A 1 161 ? -8.341 10.474 -0.196 1.00 95.38 161 ARG A N 1
ATOM 1183 C CA . ARG A 1 161 ? -7.813 11.451 -1.143 1.00 95.38 161 ARG A CA 1
ATOM 1184 C C . ARG A 1 161 ? -7.491 12.742 -0.411 1.00 95.38 161 ARG A C 1
ATOM 1186 O O . ARG A 1 161 ? -8.385 13.319 0.196 1.00 95.38 161 ARG A O 1
ATOM 1193 N N . VAL A 1 162 ? -6.233 13.177 -0.440 1.00 90.69 162 VAL A N 1
ATOM 1194 C CA . VAL A 1 162 ? -5.766 14.352 0.334 1.00 90.69 162 VAL A CA 1
ATOM 1195 C C . VAL A 1 162 ? -5.594 15.630 -0.490 1.00 90.69 162 VAL A C 1
ATOM 1197 O O . VAL A 1 162 ? -5.446 16.707 0.087 1.00 90.69 162 VAL A O 1
ATOM 1200 N N . MET A 1 163 ? -5.595 15.517 -1.818 1.00 89.12 163 MET A N 1
ATOM 1201 C CA . MET A 1 163 ? -5.509 16.631 -2.766 1.00 89.12 163 MET A CA 1
ATOM 1202 C C . MET A 1 163 ? -6.010 16.201 -4.151 1.00 89.12 163 MET A C 1
ATOM 1204 O O . MET A 1 163 ? -6.496 15.080 -4.321 1.00 89.12 163 MET A O 1
ATOM 1208 N N . GLU A 1 164 ? -5.928 17.098 -5.135 1.00 89.69 164 GLU A N 1
ATOM 1209 C CA . GLU A 1 164 ? -6.339 16.808 -6.507 1.00 89.69 164 GLU A CA 1
ATOM 1210 C C . GLU A 1 164 ? -5.516 15.665 -7.127 1.00 89.69 164 GLU A C 1
ATOM 1212 O O . GLU A 1 164 ? -4.304 15.605 -6.980 1.00 89.69 164 GLU A O 1
ATOM 1217 N N . GLY A 1 165 ? -6.202 14.745 -7.803 1.00 90.94 165 GLY A N 1
ATOM 1218 C CA . GLY A 1 165 ? -5.661 13.489 -8.321 1.00 90.94 165 GLY A CA 1
ATOM 1219 C C . GLY A 1 165 ? -6.774 12.520 -8.737 1.00 90.94 165 GLY A C 1
ATOM 1220 O O . GLY A 1 165 ? -7.931 12.937 -8.883 1.00 90.94 165 GLY A O 1
ATOM 1221 N N . ASN A 1 166 ? -6.450 11.236 -8.921 1.00 95.12 166 ASN A N 1
ATOM 1222 C CA . ASN A 1 166 ? -7.362 10.225 -9.471 1.00 95.12 166 ASN A CA 1
ATOM 1223 C C . ASN A 1 166 ? -8.371 9.706 -8.424 1.00 95.12 166 ASN A C 1
ATOM 1225 O O . ASN A 1 166 ? -8.159 8.685 -7.768 1.00 95.12 166 ASN A O 1
ATOM 1229 N N . SER A 1 167 ? -9.505 10.398 -8.285 1.00 95.56 167 SER A N 1
ATOM 1230 C CA . SER A 1 167 ? -10.588 9.995 -7.376 1.00 95.56 167 SER A CA 1
ATOM 1231 C C . SER A 1 167 ? -11.215 8.653 -7.751 1.00 95.56 167 SER A C 1
ATOM 1233 O O . SER A 1 167 ? -11.496 7.847 -6.870 1.00 95.56 167 SER A O 1
ATOM 1235 N N . THR A 1 168 ? -11.392 8.390 -9.048 1.00 97.50 168 THR A N 1
ATOM 1236 C CA . THR A 1 168 ? -12.019 7.163 -9.560 1.00 97.50 168 THR A CA 1
ATOM 1237 C C . THR A 1 168 ? -11.237 5.921 -9.142 1.00 97.50 168 THR A C 1
ATOM 1239 O O . THR A 1 168 ? -11.826 4.940 -8.692 1.00 97.50 168 THR A O 1
ATOM 1242 N N . LEU A 1 169 ? -9.904 5.976 -9.238 1.00 98.31 169 LEU A N 1
ATOM 1243 C CA . LEU A 1 169 ? -9.023 4.900 -8.789 1.00 98.31 169 LEU A CA 1
ATOM 1244 C C . LEU A 1 169 ? -9.224 4.597 -7.299 1.00 98.31 169 LEU A C 1
ATOM 1246 O O . LEU A 1 169 ? -9.366 3.437 -6.906 1.00 98.31 169 LEU A O 1
ATOM 1250 N N . LEU A 1 170 ? -9.241 5.640 -6.466 1.00 98.12 170 LEU A N 1
ATOM 1251 C CA . LEU A 1 170 ? -9.355 5.497 -5.016 1.00 98.12 170 LEU A CA 1
ATOM 1252 C C . LEU A 1 170 ? -10.737 5.010 -4.583 1.00 98.12 170 LEU A C 1
ATOM 1254 O O . LEU A 1 170 ? -10.826 4.189 -3.668 1.00 98.12 170 LEU A O 1
ATOM 1258 N N . GLU A 1 171 ? -11.793 5.457 -5.256 1.00 97.88 171 GLU A N 1
ATOM 1259 C CA . GLU A 1 171 ? -13.158 4.995 -5.010 1.00 97.88 171 GLU A CA 1
ATOM 1260 C C . GLU A 1 171 ? -13.324 3.510 -5.374 1.00 97.88 171 GLU A C 1
ATOM 1262 O O . GLU A 1 171 ? -13.888 2.742 -4.598 1.00 97.88 171 GLU A O 1
ATOM 1267 N N . GLN A 1 172 ? -12.753 3.063 -6.498 1.00 98.38 172 GLN A N 1
ATOM 1268 C CA . GLN A 1 172 ? -12.787 1.653 -6.913 1.00 98.38 172 GLN A CA 1
ATOM 1269 C C . GLN A 1 172 ? -11.898 0.738 -6.051 1.00 98.38 172 GLN A C 1
ATOM 1271 O O . GLN A 1 172 ? -12.203 -0.448 -5.856 1.00 98.38 172 GLN A O 1
ATOM 1276 N N . CYS A 1 173 ? -10.785 1.264 -5.534 1.00 98.50 173 CYS A N 1
ATOM 1277 C CA . CYS A 1 173 ? -9.903 0.515 -4.644 1.00 98.50 173 CYS A CA 1
ATOM 1278 C C . CYS A 1 173 ? -10.545 0.288 -3.262 1.00 98.50 173 CYS A C 1
ATOM 1280 O O . CYS A 1 173 ? -10.403 -0.808 -2.708 1.00 98.50 173 CYS A O 1
ATOM 1282 N N . ALA A 1 174 ? -11.305 1.262 -2.740 1.00 98.56 174 ALA A N 1
ATOM 1283 C CA . ALA A 1 174 ? -12.040 1.118 -1.484 1.00 98.56 174 ALA A CA 1
ATOM 1284 C C . ALA A 1 174 ? -12.938 -0.134 -1.489 1.00 98.56 174 ALA A C 1
ATOM 1286 O O . ALA A 1 174 ? -13.434 -0.591 -2.523 1.00 98.56 174 ALA A O 1
ATOM 1287 N N . SER A 1 175 ? -13.126 -0.744 -0.317 1.00 98.06 175 SER A N 1
ATOM 1288 C CA . SER A 1 175 ? -13.978 -1.941 -0.206 1.00 98.06 175 SER A CA 1
ATOM 1289 C C . SER A 1 175 ? -15.465 -1.625 -0.293 1.00 98.06 175 SER A C 1
ATOM 1291 O O . SER A 1 175 ? -16.251 -2.492 -0.664 1.00 98.06 175 SER A O 1
ATOM 1293 N N . ARG A 1 176 ? -15.845 -0.390 0.035 1.00 95.75 176 ARG A N 1
ATOM 1294 C CA . ARG A 1 176 ? -17.202 0.139 -0.068 1.00 95.75 176 ARG A CA 1
ATOM 1295 C C . ARG A 1 176 ? -17.131 1.610 -0.461 1.00 95.75 176 ARG A C 1
ATOM 1297 O O . ARG A 1 176 ? -16.146 2.275 -0.145 1.00 95.75 176 ARG A O 1
ATOM 1304 N N . SER A 1 177 ? -18.184 2.125 -1.088 1.00 93.38 177 SER A N 1
ATOM 1305 C CA . SER A 1 177 ? -18.258 3.540 -1.471 1.00 93.38 177 SER A CA 1
ATOM 1306 C C . SER A 1 177 ? -18.152 4.481 -0.266 1.00 93.38 177 SER A C 1
ATOM 1308 O O . SER A 1 177 ? -17.486 5.505 -0.348 1.00 93.38 177 SER A O 1
ATOM 1310 N N . ASP A 1 178 ? -18.710 4.107 0.891 1.00 94.25 178 ASP A N 1
ATOM 1311 C CA . ASP A 1 178 ? -18.608 4.883 2.135 1.00 94.25 178 ASP A CA 1
ATOM 1312 C C . ASP A 1 178 ? -17.240 4.780 2.835 1.00 94.25 178 ASP A C 1
ATOM 1314 O O . ASP A 1 178 ? -17.029 5.414 3.869 1.00 94.25 178 ASP A O 1
ATOM 1318 N N . TYR A 1 179 ? -16.303 3.996 2.290 1.00 97.00 179 TYR A N 1
ATOM 1319 C CA . TYR A 1 179 ? -14.922 3.876 2.781 1.00 97.00 179 TYR A CA 1
ATOM 1320 C C . TYR A 1 179 ? -13.925 4.709 1.970 1.00 97.00 179 TYR A C 1
ATOM 1322 O O . TYR A 1 179 ? -12.727 4.695 2.265 1.00 97.00 179 TYR A O 1
ATOM 1330 N N . TYR A 1 180 ? -14.421 5.449 0.980 1.00 97.25 180 TYR A N 1
ATOM 1331 C CA . TYR A 1 180 ? -13.680 6.484 0.282 1.00 97.25 180 TYR A CA 1
ATOM 1332 C C . TYR A 1 180 ? -13.935 7.849 0.933 1.00 97.25 180 TYR A C 1
ATOM 1334 O O . TYR A 1 180 ? -15.073 8.295 1.075 1.00 97.25 180 TYR A O 1
ATOM 1342 N N . TYR A 1 181 ? -12.857 8.528 1.314 1.00 96.00 181 TYR A N 1
ATOM 1343 C CA . TYR A 1 181 ? -12.883 9.872 1.878 1.00 96.00 181 TYR A CA 1
ATOM 1344 C C . TYR A 1 181 ? -12.196 10.830 0.915 1.00 96.00 181 TYR A C 1
ATOM 1346 O O . TYR A 1 181 ? -10.999 10.708 0.661 1.00 96.00 181 TYR A O 1
ATOM 1354 N N . ASN A 1 182 ? -12.943 11.800 0.397 1.00 94.50 182 ASN A N 1
ATOM 1355 C CA . ASN A 1 182 ? -12.413 12.832 -0.485 1.00 94.50 182 ASN A CA 1
ATOM 1356 C C . ASN A 1 182 ? -12.212 14.130 0.296 1.00 94.50 182 ASN A C 1
ATOM 1358 O O . ASN A 1 182 ? -13.181 14.831 0.582 1.00 94.50 182 ASN A O 1
ATOM 1362 N N . LEU A 1 183 ? -10.970 14.423 0.664 1.00 91.44 183 LEU A N 1
ATOM 1363 C CA . LEU A 1 183 ? -10.628 15.628 1.409 1.00 91.44 183 LEU A CA 1
ATOM 1364 C C . LEU A 1 183 ? -10.262 16.745 0.444 1.00 91.44 183 LEU A C 1
ATOM 1366 O O . LEU A 1 183 ? -9.606 16.521 -0.575 1.00 91.44 183 LEU A O 1
ATOM 1370 N N . SER A 1 184 ? -10.670 17.962 0.793 1.00 79.62 184 SER A N 1
ATOM 1371 C CA . SER A 1 184 ? -10.315 19.149 0.006 1.00 79.62 184 SER A CA 1
ATOM 1372 C C . SER A 1 184 ? -8.949 19.712 0.408 1.00 79.62 184 SER A C 1
ATOM 1374 O O . SER A 1 184 ? -8.366 20.508 -0.324 1.00 79.62 184 SER A O 1
ATOM 1376 N N . ASN A 1 185 ? -8.434 19.318 1.578 1.00 77.06 185 ASN A N 1
ATOM 1377 C CA . ASN A 1 185 ? -7.134 19.728 2.099 1.00 77.06 185 ASN A CA 1
ATOM 1378 C C . ASN A 1 185 ? -6.574 18.703 3.100 1.00 77.06 185 ASN A C 1
ATOM 1380 O O . ASN A 1 185 ? -7.301 17.937 3.733 1.00 77.06 185 ASN A O 1
ATOM 1384 N N . ALA A 1 186 ? -5.257 18.743 3.307 1.00 75.19 186 ALA A N 1
ATOM 1385 C CA . ALA A 1 186 ? -4.571 17.850 4.238 1.00 75.19 186 ALA A CA 1
ATOM 1386 C C . ALA A 1 186 ? -4.962 18.067 5.716 1.00 75.19 186 ALA A C 1
ATOM 1388 O O . ALA A 1 186 ? -4.841 17.141 6.516 1.00 75.19 186 ALA A O 1
ATOM 1389 N N . SER A 1 187 ? -5.455 19.253 6.103 1.00 80.88 187 SER A N 1
ATOM 1390 C CA . SER A 1 187 ? -5.876 19.515 7.491 1.00 80.88 187 SER A CA 1
ATOM 1391 C C . SER A 1 187 ? -7.113 18.717 7.917 1.00 80.88 187 SER A C 1
ATOM 1393 O O . SER A 1 187 ? -7.292 18.456 9.107 1.00 80.88 187 SER A O 1
ATOM 1395 N N . GLU A 1 188 ? -7.924 18.250 6.967 1.00 86.00 188 GLU A N 1
ATOM 1396 C CA . GLU A 1 188 ? -9.083 17.387 7.224 1.00 86.00 188 GLU A CA 1
ATOM 1397 C C . GLU A 1 188 ? -8.698 15.926 7.525 1.00 86.00 188 GLU A C 1
ATOM 1399 O O . GLU A 1 188 ? -9.532 15.152 8.008 1.00 86.00 188 GLU A O 1
ATOM 1404 N N . LEU A 1 189 ? -7.434 15.537 7.303 1.00 88.00 189 LEU A N 1
ATOM 1405 C CA . LEU A 1 189 ? -6.972 14.150 7.433 1.00 88.00 189 LEU A CA 1
ATOM 1406 C C . LEU A 1 189 ? -7.222 13.579 8.832 1.00 88.00 189 LEU A C 1
ATOM 1408 O O . LEU A 1 189 ? -7.695 12.450 8.971 1.00 88.00 189 LEU A O 1
ATOM 1412 N N . SER A 1 190 ? -6.980 14.374 9.876 1.00 88.19 190 SER A N 1
ATOM 1413 C CA . SER A 1 190 ? -7.251 13.974 11.262 1.00 88.19 190 SER A CA 1
ATOM 1414 C C . SER A 1 190 ? -8.732 13.647 11.492 1.00 88.19 190 SER A C 1
ATOM 1416 O O . SER A 1 190 ? -9.059 12.694 12.202 1.00 88.19 190 SER A O 1
ATOM 1418 N N . GLY A 1 191 ? -9.638 14.403 10.863 1.00 90.12 191 GLY A N 1
ATOM 1419 C CA . GLY A 1 191 ? -11.079 14.162 10.929 1.00 90.12 191 GLY A CA 1
ATOM 1420 C C . GLY A 1 191 ? -11.486 12.878 10.204 1.00 90.12 191 GLY A C 1
ATOM 1421 O O . GLY A 1 191 ? -12.234 12.066 10.762 1.00 90.12 191 GLY A O 1
ATOM 1422 N N . ALA A 1 192 ? -10.940 12.661 9.005 1.00 91.69 192 ALA A N 1
ATOM 1423 C CA . ALA A 1 192 ? -11.175 11.463 8.201 1.00 91.69 192 ALA A CA 1
ATOM 1424 C C . ALA A 1 192 ? -10.720 10.190 8.928 1.00 91.69 192 ALA A C 1
ATOM 1426 O O . ALA A 1 192 ? -11.510 9.264 9.118 1.00 91.69 192 ALA A O 1
ATOM 1427 N N . LEU A 1 193 ? -9.485 10.183 9.441 1.00 91.19 193 LEU A N 1
ATOM 1428 C CA . LEU A 1 193 ? -8.944 9.068 10.223 1.00 91.19 193 LEU A CA 1
ATOM 1429 C C . LEU A 1 193 ? -9.772 8.809 11.490 1.00 91.19 193 LEU A C 1
ATOM 1431 O O . LEU A 1 193 ? -10.054 7.657 11.821 1.00 91.19 193 LEU A O 1
ATOM 1435 N N . GLY A 1 194 ? -10.241 9.864 12.166 1.00 91.69 194 GLY A N 1
ATOM 1436 C CA . GLY A 1 194 ? -11.165 9.729 13.293 1.00 91.69 194 GLY A CA 1
ATOM 1437 C C . GLY A 1 194 ? -12.480 9.034 12.913 1.00 91.69 194 GLY A C 1
ATOM 1438 O O . GLY A 1 194 ? -12.998 8.226 13.688 1.00 91.69 194 GLY A O 1
ATOM 1439 N N . SER A 1 195 ? -13.013 9.309 11.719 1.00 91.19 195 SER A N 1
ATOM 1440 C CA . SER A 1 195 ? -14.217 8.654 11.187 1.00 91.19 195 SER A CA 1
ATOM 1441 C C . SER A 1 195 ? -13.988 7.176 10.861 1.00 91.19 195 SER A C 1
ATOM 1443 O O . SER A 1 195 ? -14.801 6.327 11.241 1.00 91.19 195 SER A O 1
ATOM 1445 N N . ILE A 1 196 ? -12.844 6.852 10.254 1.00 93.38 196 ILE A N 1
ATOM 1446 C CA . ILE A 1 196 ? -12.439 5.470 9.966 1.00 93.38 196 ILE A CA 1
ATOM 1447 C C . ILE A 1 196 ? -12.352 4.663 11.265 1.00 93.38 196 ILE A C 1
ATOM 1449 O O . ILE A 1 196 ? -12.965 3.603 11.381 1.00 93.38 196 ILE A O 1
ATOM 1453 N N . VAL A 1 197 ? -11.677 5.192 12.293 1.00 90.38 197 VAL A N 1
ATOM 1454 C CA . VAL A 1 197 ? -11.542 4.507 13.591 1.00 90.38 197 VAL A CA 1
ATOM 1455 C C . VAL A 1 197 ? -12.904 4.257 14.243 1.00 90.38 197 VAL A C 1
ATOM 1457 O O . VAL A 1 197 ? -13.125 3.179 14.797 1.00 90.38 197 VAL A O 1
ATOM 1460 N N . ARG A 1 198 ? -13.839 5.214 14.175 1.00 89.56 198 ARG A N 1
ATOM 1461 C CA . ARG A 1 198 ? -15.210 5.004 14.676 1.00 89.56 198 ARG A CA 1
ATOM 1462 C C . ARG A 1 198 ? -15.938 3.906 13.902 1.00 89.56 198 ARG A C 1
ATOM 1464 O O . ARG A 1 198 ? -16.606 3.087 14.527 1.00 89.56 198 ARG A O 1
ATOM 1471 N N . SER A 1 199 ? -15.769 3.858 12.583 1.00 89.44 199 SER A N 1
ATOM 1472 C CA . SER A 1 199 ? -16.362 2.822 11.728 1.00 89.44 199 SER A CA 1
ATOM 1473 C C . SER A 1 199 ? -15.830 1.430 12.085 1.00 89.44 199 SER A C 1
ATOM 1475 O O . SER A 1 199 ? -16.618 0.518 12.319 1.00 89.44 199 SER A O 1
ATOM 1477 N N . ILE A 1 200 ? -14.510 1.297 12.258 1.00 90.31 200 ILE A N 1
ATOM 1478 C CA . ILE A 1 200 ? -13.856 0.052 12.698 1.00 90.31 200 ILE A CA 1
ATOM 1479 C C . ILE A 1 200 ? -14.344 -0.374 14.093 1.00 90.31 200 ILE A C 1
ATOM 1481 O O . ILE A 1 200 ? -14.615 -1.549 14.332 1.00 90.31 200 ILE A O 1
ATOM 1485 N N . LYS A 1 201 ? -14.484 0.572 15.032 1.00 86.56 201 LYS A N 1
ATOM 1486 C CA . LYS A 1 201 ? -14.978 0.277 16.387 1.00 86.56 201 LYS A CA 1
ATOM 1487 C C . LYS A 1 201 ? -16.443 -0.143 16.409 1.00 86.56 201 LYS A C 1
ATOM 1489 O O . LYS A 1 201 ? -16.783 -1.017 17.192 1.00 86.56 201 LYS A O 1
ATOM 1494 N N . LYS A 1 202 ? -17.302 0.462 15.581 1.00 77.44 202 LYS A N 1
ATOM 1495 C CA . LYS A 1 202 ? -18.721 0.092 15.509 1.00 77.44 202 LYS A CA 1
ATOM 1496 C C . LYS A 1 202 ? -18.886 -1.369 15.095 1.00 77.44 202 LYS A C 1
ATOM 1498 O O . LYS A 1 202 ? -19.670 -2.062 15.724 1.00 77.44 202 LYS A O 1
ATOM 1503 N N . ILE A 1 203 ? -18.102 -1.826 14.114 1.00 72.62 203 ILE A N 1
ATOM 1504 C CA . ILE A 1 203 ? -18.090 -3.232 13.677 1.00 72.62 203 ILE A CA 1
ATOM 1505 C C . ILE A 1 203 ? -17.762 -4.155 14.859 1.00 72.62 203 ILE A C 1
ATOM 1507 O O . ILE A 1 203 ? -18.476 -5.118 15.094 1.00 72.62 203 ILE A O 1
ATOM 1511 N N . ARG A 1 204 ? -16.769 -3.793 15.681 1.00 67.25 204 ARG A N 1
ATOM 1512 C CA . ARG A 1 204 ? -16.398 -4.561 16.884 1.00 67.25 204 ARG A CA 1
ATOM 1513 C C . ARG A 1 204 ? -17.449 -4.5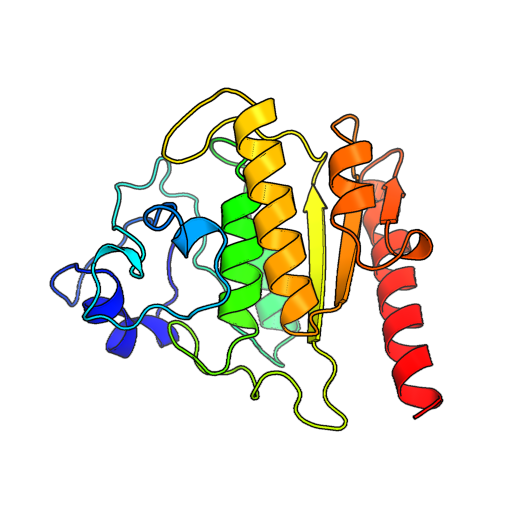98 18.000 1.00 67.25 204 ARG A C 1
ATOM 1515 O O . ARG A 1 204 ? -17.270 -5.370 18.929 1.00 67.25 204 ARG A O 1
ATOM 1522 N N . LEU A 1 205 ? -18.453 -3.721 17.991 1.00 61.00 205 LEU A N 1
ATOM 1523 C CA . LEU A 1 205 ? -19.502 -3.685 19.023 1.00 61.00 205 LEU A CA 1
ATOM 1524 C C . LEU A 1 205 ? -20.772 -4.437 18.604 1.00 61.00 205 LEU A C 1
ATOM 1526 O O . LEU A 1 205 ? -21.667 -4.605 19.427 1.00 61.00 205 LEU A O 1
ATOM 1530 N N . THR A 1 206 ? -20.885 -4.807 17.327 1.00 63.16 206 THR A N 1
ATOM 1531 C CA . THR A 1 206 ? -22.057 -5.490 16.757 1.00 63.16 206 THR A CA 1
ATOM 1532 C C . THR A 1 206 ? -21.814 -6.967 16.445 1.00 63.16 206 THR A C 1
ATOM 1534 O O . THR A 1 206 ? -22.750 -7.633 16.011 1.00 63.16 206 THR A O 1
ATOM 1537 N N . GLU A 1 207 ? -20.583 -7.446 16.640 1.00 49.47 207 GLU A N 1
ATOM 1538 C CA . GLU A 1 207 ? -20.192 -8.866 16.658 1.00 49.47 207 GLU A CA 1
ATOM 1539 C C . GLU A 1 207 ? -20.118 -9.357 18.109 1.00 49.47 207 GLU A C 1
ATOM 1541 O O . GLU A 1 207 ? -20.519 -10.515 18.354 1.00 49.47 207 GLU A O 1
#

pLDDT: mean 86.43, std 15.43, range [39.56, 98.75]

Nearest PDB structures (foldseek):
  8fzu-assembly2_B  TM=8.324E-01  e=4.726E-05  Homo sapiens
  8ft8-assembly1_A  TM=8.024E-01  e=7.481E-05  Homo sapiens
  8ft6-assembly1_A  TM=8.597E-01  e=1.755E-04  Homo sapiens
  4igi-assembly1_A  TM=7.603E-01  e=1.341E-03  Mus musculus
  4ihk-assembly1_A  TM=7.927E-01  e=2.759E-03  Mus musculus

Sequence (207 aa):
MVMGDAARKAAEDLLGVGTDTWNGCVIDRAQPYDVSADSPDGTTADKNYPASKCATNALLPVMGLTTDITAARAHVQKMAPAGNTNVTIGVQWGMEVLSPGLPFNTGVAFGTENINKYMIIVTDGQNTQNRWTTKTSDIDARTLEACKAAKAKGIIIFTVRVMEGNSTLLEQCASRSDYYYNLSNASELSGALGSIVRSIKKIRLTE

Secondary structure (DSSP, 8-state):
-EEPHHHHHHHTGGGT--SS----EE-PPSTTGGG--PPP-SS-GGGSPPEE--S-TTPPEEP---S-HHHHHHHHTT----S---HHHHHHHHHHHHSSSTTT--SPPTT-TT--EEEEEEE-------SS---HHHHHHHHHHHHHHHHHTTEEEEEEE-SSS-HHHHHHHSSSGGGEEE-SSGGGHHHHHHHHHHHHHHHHHH-

Solvent-accessible surface area (backbone atoms only — not comparable to full-atom values): 11616 Å² total; per-residue (Å²): 88,25,79,35,79,91,34,39,90,76,30,35,57,27,29,79,43,89,72,96,74,85,86,48,13,47,50,61,29,37,87,73,42,43,32,43,77,70,56,41,70,49,75,49,72,49,47,12,38,41,76,40,82,53,94,54,91,67,67,62,46,58,79,61,84,74,88,56,62,67,62,53,50,57,53,59,73,64,65,63,94,74,90,71,37,42,61,25,54,52,51,39,52,53,47,33,40,53,25,44,40,46,60,57,45,74,20,62,63,75,78,43,84,99,59,87,47,77,46,78,46,77,44,33,54,63,45,48,35,58,90,88,47,60,55,37,73,63,49,49,53,45,27,44,46,19,36,49,34,40,42,74,52,61,38,45,30,32,22,35,30,40,43,90,53,36,58,68,62,35,43,68,39,16,69,41,74,90,33,39,42,82,37,91,39,65,84,49,47,67,58,52,53,53,51,51,54,50,54,58,50,51,56,68,74,75,112

Foldseek 3Di:
DFADDVLAPPCCLLQVHDHDDDRADWAAAAPPLLQALDARDSPDRRNGTHTDHDPDPQDDHDDADDPPVVVVVVRVVSDDDDDFDQLSNVLNVLSQSQDCDPSRNPHDHQPPPPDAAEDEAEEQLAGQDHPPDRPRVVSLVSNLSSLVNCVVSRYAYAYERADHHDQVSRCSSGPHNVSYHYHHHNVCVVVNVVVVVVVVVVVVVVD

Radius of gyration: 16.76 Å; Cα contacts (8 Å, |Δi|>4): 349; chains: 1; bounding box: 47×40×39 Å

Mean predicted aligned error: 6.43 Å